Protein AF-A0A932TEI8-F1 (afdb_monomer)

Radius of gyration: 31.76 Å; Cα contacts (8 Å, |Δi|>4): 238; chains: 1; bounding box: 56×64×91 Å

Structure (mmCIF, N/CA/C/O backbone):
data_AF-A0A932TEI8-F1
#
_entry.id   AF-A0A932TEI8-F1
#
loop_
_atom_site.group_PDB
_atom_site.id
_atom_site.type_symbol
_atom_site.label_atom_id
_atom_site.label_alt_id
_atom_site.label_comp_id
_atom_site.label_asym_id
_atom_site.label_entity_id
_atom_site.label_seq_id
_atom_site.pdbx_PDB_ins_code
_atom_site.Cartn_x
_atom_site.Cartn_y
_atom_site.Cartn_z
_atom_site.occupancy
_atom_site.B_iso_or_equiv
_atom_site.auth_seq_id
_atom_site.auth_comp_id
_atom_site.auth_asym_id
_atom_site.auth_atom_id
_atom_site.pdbx_PDB_model_num
ATOM 1 N N . MET A 1 1 ? -32.152 41.926 -75.699 1.00 60.12 1 MET A N 1
ATOM 2 C CA . MET A 1 1 ? -31.114 41.951 -74.638 1.00 60.12 1 MET A CA 1
ATOM 3 C C . MET A 1 1 ? -31.576 42.552 -73.294 1.00 60.12 1 MET A C 1
ATOM 5 O O . MET A 1 1 ? -30.742 42.727 -72.422 1.00 60.12 1 MET A O 1
ATOM 9 N N . ARG A 1 2 ? -32.875 42.839 -73.064 1.00 59.22 2 ARG A N 1
ATOM 10 C CA . ARG A 1 2 ? -33.359 43.486 -71.818 1.00 59.22 2 ARG A CA 1
ATOM 11 C C . ARG A 1 2 ? -33.997 42.541 -70.786 1.00 59.22 2 ARG A C 1
ATOM 13 O O . ARG A 1 2 ? -34.203 42.958 -69.660 1.00 59.22 2 ARG A O 1
ATOM 20 N N . THR A 1 3 ? -34.281 41.286 -71.134 1.00 63.69 3 THR A N 1
ATOM 21 C CA . THR A 1 3 ? -34.954 40.318 -70.242 1.00 63.69 3 THR A CA 1
ATOM 22 C C . THR A 1 3 ? -33.988 39.505 -69.373 1.00 63.69 3 THR A C 1
ATOM 24 O O . THR A 1 3 ? -34.342 39.112 -68.268 1.00 63.69 3 THR A O 1
ATOM 27 N N . TRP A 1 4 ? -32.745 39.297 -69.821 1.00 58.53 4 TRP A N 1
ATOM 28 C CA . TRP A 1 4 ? -31.748 38.491 -69.097 1.00 58.53 4 TRP A CA 1
ATOM 29 C C . TRP A 1 4 ? -31.219 39.187 -67.828 1.00 58.53 4 TRP A C 1
ATOM 31 O O . TRP A 1 4 ? -30.998 38.542 -66.807 1.00 58.53 4 TRP A O 1
ATOM 41 N N . LEU A 1 5 ? -31.112 40.523 -67.851 1.00 64.88 5 LEU A N 1
ATOM 42 C CA . LEU A 1 5 ? -30.667 41.324 -66.702 1.00 64.88 5 LEU A CA 1
ATOM 43 C C . LEU A 1 5 ? -31.726 41.391 -65.576 1.00 64.88 5 LEU A C 1
ATOM 45 O O . LEU A 1 5 ? -31.380 41.516 -64.402 1.00 64.88 5 LEU A O 1
ATOM 49 N N . SER A 1 6 ? -33.012 41.248 -65.917 1.00 64.00 6 SER A N 1
ATOM 50 C CA . SER A 1 6 ? -34.125 41.220 -64.954 1.00 64.00 6 SER A CA 1
ATOM 51 C C . SER A 1 6 ? -34.234 39.885 -64.214 1.00 64.00 6 SER A C 1
ATOM 53 O O . SER A 1 6 ? -34.608 39.850 -63.047 1.00 64.00 6 SER A O 1
ATOM 55 N N . ILE A 1 7 ? -33.873 38.779 -64.872 1.00 71.44 7 ILE A N 1
ATOM 56 C CA . ILE A 1 7 ? -33.894 37.450 -64.246 1.00 71.44 7 ILE A CA 1
ATOM 57 C C . ILE A 1 7 ? -32.741 37.329 -63.242 1.00 71.44 7 ILE A C 1
ATOM 59 O O . ILE A 1 7 ? -32.947 36.855 -62.127 1.00 71.44 7 ILE A O 1
ATOM 63 N N . LEU A 1 8 ? -31.549 37.830 -63.587 1.00 72.50 8 LEU A N 1
ATOM 64 C CA . LEU A 1 8 ? -30.390 37.784 -62.691 1.00 72.50 8 LEU A CA 1
ATOM 65 C C . LEU A 1 8 ? -30.606 38.618 -61.415 1.00 72.50 8 LEU A C 1
ATOM 67 O O . LEU A 1 8 ? -30.274 38.178 -60.317 1.00 72.50 8 LEU A O 1
ATOM 71 N N . THR A 1 9 ? -31.209 39.802 -61.541 1.00 74.50 9 THR A N 1
ATOM 72 C CA . THR A 1 9 ? -31.517 40.667 -60.390 1.00 74.50 9 THR A CA 1
ATOM 73 C C . THR A 1 9 ? -32.587 40.063 -59.480 1.00 74.50 9 THR A C 1
ATOM 75 O O . THR A 1 9 ? -32.443 40.123 -58.260 1.00 74.50 9 THR A O 1
ATOM 78 N N . LEU A 1 10 ? -33.606 39.402 -60.039 1.00 74.38 10 LEU A N 1
ATOM 79 C CA . LEU A 1 10 ? -34.622 38.709 -59.244 1.00 74.38 10 LEU A CA 1
ATOM 80 C C . LEU A 1 10 ? -34.029 37.533 -58.447 1.00 74.38 10 LEU A C 1
ATOM 82 O O . LEU A 1 10 ? -34.339 37.374 -57.270 1.00 74.38 10 LEU A O 1
ATOM 86 N N . VAL A 1 11 ? -33.134 36.743 -59.052 1.00 73.50 11 VAL A N 1
ATOM 87 C CA . VAL A 1 11 ? -32.468 35.617 -58.370 1.00 73.50 11 VAL A CA 1
ATOM 88 C C . VAL A 1 11 ? -31.577 36.104 -57.224 1.00 73.50 11 VAL A C 1
ATOM 90 O O . VAL A 1 11 ? -31.608 35.524 -56.140 1.00 73.50 11 VAL A O 1
ATOM 93 N N . VAL A 1 12 ? -30.836 37.201 -57.412 1.00 73.00 12 VAL A N 1
ATOM 94 C CA . VAL A 1 12 ? -30.018 37.799 -56.341 1.00 73.00 12 VAL A CA 1
ATOM 95 C C . VAL A 1 12 ? -30.892 38.320 -55.198 1.00 73.00 12 VAL A C 1
ATOM 97 O O . VAL A 1 12 ? -30.569 38.083 -54.037 1.00 73.00 12 VAL A O 1
ATOM 100 N N . LEU A 1 13 ? -32.030 38.956 -55.491 1.00 73.12 13 LEU A N 1
ATOM 101 C CA . LEU A 1 13 ? -32.967 39.405 -54.455 1.00 73.12 13 LEU A CA 1
ATOM 102 C C . LEU A 1 13 ? -33.590 38.237 -53.683 1.00 73.12 13 LEU A C 1
ATOM 104 O O . LEU A 1 13 ? -33.744 38.333 -52.469 1.00 73.12 13 LEU A O 1
ATOM 108 N N . ILE A 1 14 ? -33.887 37.120 -54.353 1.00 70.88 14 ILE A N 1
ATOM 109 C CA . ILE A 1 14 ? -34.384 35.904 -53.696 1.00 70.88 14 ILE A CA 1
ATOM 110 C C . ILE A 1 14 ? -33.303 35.294 -52.794 1.00 70.88 14 ILE A C 1
ATOM 112 O O . ILE A 1 14 ? -33.613 34.907 -51.672 1.00 70.88 14 ILE A O 1
ATOM 116 N N . LEU A 1 15 ? -32.036 35.258 -53.221 1.00 71.81 15 LEU A N 1
ATOM 117 C CA . LEU A 1 15 ? -30.928 34.761 -52.395 1.00 71.81 15 LEU A CA 1
ATOM 118 C C . LEU A 1 15 ? -30.624 35.676 -51.202 1.00 71.81 15 LEU A C 1
ATOM 120 O O . LEU A 1 15 ? -30.353 35.175 -50.114 1.00 71.81 15 LEU A O 1
ATOM 124 N N . LEU A 1 16 ? -30.725 36.998 -51.365 1.00 69.62 16 LEU A N 1
ATOM 125 C CA . LEU A 1 16 ? -30.589 37.954 -50.261 1.00 69.62 16 LEU A CA 1
ATOM 126 C C . LEU A 1 16 ? -31.766 37.860 -49.283 1.00 69.62 16 LEU A C 1
ATOM 128 O O . LEU A 1 16 ? -31.554 37.875 -48.073 1.00 69.62 16 LEU A O 1
ATOM 132 N N . ALA A 1 17 ? -32.993 37.698 -49.784 1.00 64.75 17 ALA A N 1
ATOM 133 C CA . ALA A 1 17 ? -34.175 37.499 -48.952 1.00 64.75 17 ALA A CA 1
ATOM 134 C C . ALA A 1 17 ? -34.133 36.152 -48.214 1.00 64.75 17 ALA A C 1
ATOM 136 O O . ALA A 1 17 ? -34.450 36.101 -47.029 1.00 64.75 17 ALA A O 1
ATOM 137 N N . PHE A 1 18 ? -33.686 35.074 -48.867 1.00 67.38 18 PHE A N 1
ATOM 138 C CA . PHE A 1 18 ? -33.509 33.760 -48.243 1.00 67.38 18 PHE A CA 1
ATOM 139 C C . PHE A 1 18 ? -32.352 33.769 -47.232 1.00 67.38 18 PHE A C 1
ATOM 141 O O . PHE A 1 18 ? -32.484 33.241 -46.128 1.00 67.38 18 PHE A O 1
ATOM 148 N N . GLY A 1 19 ? -31.255 34.458 -47.557 1.00 61.94 19 GLY A N 1
ATOM 149 C CA . GLY A 1 19 ? -30.162 34.760 -46.636 1.00 61.94 19 GLY A CA 1
ATOM 150 C C . GLY A 1 19 ? -30.670 35.480 -45.390 1.00 61.94 19 GLY A C 1
ATOM 151 O O . GLY A 1 19 ? -30.469 34.984 -44.291 1.00 61.94 19 GLY A O 1
ATOM 152 N N . ALA A 1 20 ? -31.439 36.561 -45.540 1.00 60.94 20 ALA A N 1
ATOM 153 C CA . ALA A 1 20 ? -32.043 37.292 -44.424 1.00 60.94 20 ALA A CA 1
ATOM 154 C C . ALA A 1 20 ? -33.080 36.460 -43.634 1.00 60.94 20 ALA A C 1
ATOM 156 O O . ALA A 1 20 ? -33.154 36.557 -42.404 1.00 60.94 20 ALA A O 1
ATOM 157 N N . LEU A 1 21 ? -33.848 35.595 -44.309 1.00 60.09 21 LEU A N 1
ATOM 158 C CA . LEU A 1 21 ? -34.779 34.664 -43.659 1.00 60.09 21 LEU A CA 1
ATOM 159 C C . LEU A 1 21 ? -34.042 33.629 -42.798 1.00 60.09 21 LEU A C 1
ATOM 161 O O . LEU A 1 21 ? -34.473 33.341 -41.683 1.00 60.09 21 LEU A O 1
ATOM 165 N N . THR A 1 22 ? -32.918 33.093 -43.278 1.00 60.34 22 THR A N 1
ATOM 166 C CA . THR A 1 22 ? -32.081 32.170 -42.493 1.00 60.34 22 THR A CA 1
ATOM 167 C C . THR A 1 22 ? -31.316 32.893 -41.378 1.00 60.34 22 THR A C 1
ATOM 169 O O . THR A 1 22 ? -31.253 32.373 -40.262 1.00 60.34 22 THR A O 1
ATOM 172 N N . TYR A 1 23 ? -30.839 34.120 -41.623 1.00 61.81 23 TYR A N 1
ATOM 173 C CA . TYR A 1 23 ? -30.109 34.941 -40.648 1.00 61.81 23 TYR A CA 1
ATOM 174 C C . TYR A 1 23 ? -30.984 35.322 -39.445 1.00 61.81 23 TYR A C 1
ATOM 176 O O . TYR A 1 23 ? -30.611 35.096 -38.296 1.00 61.81 23 TYR A O 1
ATOM 184 N N . SER A 1 24 ? -32.206 35.803 -39.694 1.00 66.69 24 SER A N 1
ATOM 185 C CA . SER A 1 24 ? -33.150 36.193 -38.631 1.00 66.69 24 SER A CA 1
ATOM 186 C C . SER A 1 24 ? -33.689 35.012 -37.810 1.00 66.69 24 SER A C 1
ATOM 188 O O . SER A 1 24 ? -34.173 35.186 -36.687 1.00 66.69 24 SER A O 1
ATOM 190 N N . ASN A 1 25 ? -33.641 33.791 -38.348 1.00 67.19 25 ASN A N 1
ATOM 191 C CA . ASN A 1 25 ? -33.998 32.588 -37.599 1.00 67.19 25 ASN A CA 1
ATOM 192 C C . ASN A 1 25 ? -32.851 32.119 -36.687 1.00 67.19 25 ASN A C 1
ATOM 194 O O . ASN A 1 25 ? -33.097 31.532 -35.634 1.00 67.19 25 ASN A O 1
ATOM 198 N N . LEU A 1 26 ? -31.600 32.401 -37.063 1.00 65.56 26 LEU A N 1
ATOM 199 C CA . LEU A 1 26 ? -30.426 32.013 -36.289 1.00 65.56 26 LEU A CA 1
ATOM 200 C C . LEU A 1 26 ? -30.267 32.861 -35.020 1.00 65.56 26 LEU A C 1
ATOM 202 O O . LEU A 1 26 ? -30.060 32.292 -33.950 1.00 65.56 26 LEU A O 1
ATOM 206 N N . GLU A 1 27 ? -30.468 34.182 -35.095 1.00 69.31 27 GLU A N 1
ATOM 207 C CA . GLU A 1 27 ? -30.428 35.048 -33.902 1.00 69.31 27 GLU A CA 1
ATOM 208 C C . GLU A 1 27 ? -31.470 34.638 -32.855 1.00 69.31 27 GLU A C 1
ATOM 210 O O . GLU A 1 27 ? -31.159 34.521 -31.670 1.00 69.31 27 GLU A O 1
ATOM 215 N N . ARG A 1 28 ? -32.691 34.299 -33.292 1.00 67.88 28 ARG A N 1
ATOM 216 C CA . ARG A 1 28 ? -33.747 33.812 -32.390 1.00 67.88 28 ARG A CA 1
ATOM 217 C C . ARG A 1 28 ? -33.343 32.538 -31.650 1.00 67.88 28 ARG A C 1
ATOM 219 O O . ARG A 1 28 ? -33.688 32.386 -30.480 1.00 67.88 28 ARG A O 1
ATOM 226 N N . ARG A 1 29 ? -32.594 31.642 -32.299 1.00 68.69 29 ARG A N 1
ATOM 227 C CA . ARG A 1 29 ? -32.086 30.408 -31.682 1.00 68.69 29 ARG A CA 1
ATOM 228 C C . ARG A 1 29 ? -30.965 30.685 -30.686 1.00 68.69 29 ARG A C 1
ATOM 230 O O . ARG A 1 29 ? -30.975 30.088 -29.616 1.00 68.69 29 ARG A O 1
ATOM 237 N N . VAL A 1 30 ? -30.051 31.608 -30.989 1.00 70.81 30 VAL A N 1
ATOM 238 C CA . VAL A 1 30 ? -28.979 32.006 -30.058 1.00 70.81 30 VAL A CA 1
ATOM 239 C C . VAL A 1 30 ? -29.574 32.620 -28.792 1.00 70.81 30 VAL A C 1
ATOM 241 O O . VAL A 1 30 ? -29.266 32.164 -27.695 1.00 70.81 30 VAL A O 1
ATOM 244 N N . SER A 1 31 ? -30.528 33.545 -28.924 1.00 67.75 31 SER A N 1
ATOM 245 C CA . SER A 1 31 ? -31.201 34.136 -27.761 1.00 67.75 31 SER A CA 1
ATOM 246 C C . SER A 1 31 ? -32.025 33.118 -26.965 1.00 67.75 31 SER A C 1
ATOM 248 O O . SER A 1 31 ? -32.143 33.237 -25.745 1.00 67.75 31 SER A O 1
ATOM 250 N N . GLN A 1 32 ? -32.605 32.107 -27.623 1.00 71.12 32 GLN A N 1
ATOM 251 C CA . GLN A 1 32 ? -33.271 31.003 -26.927 1.00 71.12 32 GLN A CA 1
ATOM 252 C C . GLN A 1 32 ? -32.275 30.151 -26.136 1.00 71.12 32 GLN A C 1
ATOM 254 O O . GLN A 1 32 ? -32.555 29.842 -24.982 1.00 71.12 32 GLN A O 1
ATOM 259 N N . LEU A 1 33 ? -31.110 29.829 -26.704 1.00 68.50 33 LEU A N 1
ATOM 260 C CA . LEU A 1 33 ? -30.068 29.046 -26.034 1.00 68.50 33 LEU A CA 1
ATOM 261 C C . LEU A 1 33 ? -29.439 29.797 -24.855 1.00 68.50 33 LEU A C 1
ATOM 263 O O . LEU A 1 33 ? -29.233 29.200 -23.801 1.00 68.50 33 LEU A O 1
ATOM 267 N N . GLU A 1 34 ? -29.199 31.103 -24.985 1.00 69.75 34 GLU A N 1
ATOM 268 C CA . GLU A 1 34 ? -28.701 31.940 -23.886 1.00 69.75 34 GLU A CA 1
ATOM 269 C C . GLU A 1 34 ? -29.716 32.046 -22.744 1.00 69.75 34 GLU A C 1
ATOM 271 O O . GLU A 1 34 ? -29.355 31.876 -21.578 1.00 69.75 34 GLU A O 1
ATOM 276 N N . ARG A 1 35 ? -31.007 32.237 -23.054 1.00 69.88 35 ARG A N 1
ATOM 277 C CA . ARG A 1 35 ? -32.076 32.201 -22.040 1.00 69.88 35 ARG A CA 1
ATOM 278 C C . ARG A 1 35 ? -32.176 30.834 -21.374 1.00 69.88 35 ARG A C 1
ATOM 280 O O . ARG A 1 35 ? -32.380 30.773 -20.168 1.00 69.88 35 ARG A O 1
ATOM 287 N N . GLN A 1 36 ? -31.996 29.753 -22.129 1.00 68.25 36 GLN A N 1
ATOM 288 C CA . GLN A 1 36 ? -32.029 28.392 -21.600 1.00 68.25 36 GLN A CA 1
ATOM 289 C C . GLN A 1 36 ? -30.815 28.099 -20.709 1.00 68.25 36 GLN A C 1
ATOM 291 O O . GLN A 1 36 ? -30.973 27.452 -19.680 1.00 68.25 36 GLN A O 1
ATOM 296 N N . ALA A 1 37 ? -29.629 28.618 -21.046 1.00 62.81 37 ALA A N 1
ATOM 297 C CA . ALA A 1 37 ? -28.428 28.527 -20.218 1.00 62.81 37 ALA A CA 1
ATOM 298 C C . ALA A 1 37 ? -28.540 29.363 -18.932 1.00 62.81 37 ALA A C 1
ATOM 300 O O . ALA A 1 37 ? -28.138 28.889 -17.873 1.00 62.81 37 ALA A O 1
ATOM 301 N N . ALA A 1 38 ? -29.144 30.554 -19.003 1.00 65.12 38 ALA A N 1
ATOM 302 C CA . ALA A 1 38 ? -29.398 31.420 -17.848 1.00 65.12 38 ALA A CA 1
ATOM 303 C C . ALA A 1 38 ? -30.551 30.927 -16.950 1.00 65.12 38 ALA A C 1
ATOM 305 O O . ALA A 1 38 ? -30.613 31.279 -15.776 1.00 65.12 38 ALA A O 1
ATOM 306 N N . GLN A 1 39 ? -31.461 30.111 -17.493 1.00 58.62 39 GLN A N 1
ATOM 307 C CA . GLN A 1 39 ? -32.548 29.451 -16.759 1.00 58.62 39 GLN A CA 1
ATOM 308 C C . GLN A 1 39 ? -32.197 28.034 -16.311 1.00 58.62 39 GLN A C 1
ATOM 310 O O . GLN A 1 39 ? -33.026 27.396 -15.660 1.00 58.62 39 GLN A O 1
ATOM 315 N N . ARG A 1 40 ? -30.985 27.529 -16.602 1.00 52.56 40 ARG A N 1
ATOM 316 C CA . ARG A 1 40 ? -30.468 26.399 -15.829 1.00 52.56 40 ARG A CA 1
ATOM 317 C C . ARG A 1 40 ? -30.358 26.920 -14.398 1.00 52.56 40 ARG A C 1
ATOM 319 O O . ARG A 1 40 ? -29.559 27.830 -14.170 1.00 52.56 40 ARG A O 1
ATOM 326 N N . PRO A 1 41 ? -31.154 26.411 -13.441 1.00 58.84 41 PRO A N 1
ATOM 327 C CA . PRO A 1 41 ? -30.905 26.744 -12.051 1.00 58.84 41 PRO A CA 1
ATOM 328 C C . PRO A 1 41 ? -29.438 26.396 -11.757 1.00 58.84 41 PRO A C 1
ATOM 330 O O . PRO A 1 41 ? -28.9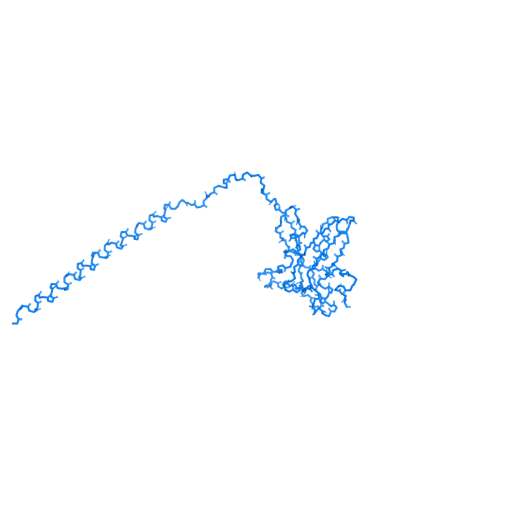24 25.437 -12.354 1.00 58.84 41 PRO A O 1
ATOM 333 N N . PRO A 1 42 ? -28.733 27.152 -10.893 1.00 53.53 42 PRO A N 1
ATOM 334 C CA . PRO A 1 42 ? -27.431 26.697 -10.426 1.00 53.53 42 PRO A CA 1
ATOM 335 C C . PRO A 1 42 ? -27.605 25.246 -9.977 1.00 53.53 42 PRO A C 1
ATOM 337 O O . PRO A 1 42 ? -28.591 24.936 -9.304 1.00 53.53 42 PRO A O 1
ATOM 340 N N . VAL A 1 43 ? -26.703 24.347 -10.382 1.00 55.34 43 VAL A N 1
ATOM 341 C CA . VAL A 1 43 ? -26.633 22.996 -9.808 1.00 55.34 43 VAL A CA 1
ATOM 342 C C . VAL A 1 43 ? -26.165 23.160 -8.365 1.00 55.34 43 VAL A C 1
ATOM 344 O O . VAL A 1 43 ? -25.016 22.949 -8.013 1.00 55.34 43 VAL A O 1
ATOM 347 N N . ASN A 1 44 ? -27.093 23.618 -7.542 1.00 52.09 44 ASN A N 1
ATOM 348 C CA . ASN A 1 44 ? -27.162 23.421 -6.122 1.00 52.09 44 ASN A CA 1
ATOM 349 C C . ASN A 1 44 ? -28.343 22.479 -5.973 1.00 52.09 44 ASN A C 1
ATOM 351 O O . ASN A 1 44 ? -29.440 22.900 -5.623 1.00 52.09 44 ASN A O 1
ATOM 355 N N . THR A 1 45 ? -28.146 21.217 -6.339 1.00 55.84 45 THR A N 1
ATOM 356 C CA . THR A 1 45 ? -28.995 20.154 -5.818 1.00 55.84 45 THR A CA 1
ATOM 357 C C . THR A 1 45 ? -28.589 20.036 -4.349 1.00 55.84 45 THR A C 1
ATOM 359 O O . THR A 1 45 ? -27.461 19.612 -4.090 1.00 55.84 45 THR A O 1
ATOM 362 N N . PRO A 1 46 ? -29.420 20.426 -3.362 1.00 60.44 46 PRO A N 1
ATOM 363 C CA . PRO A 1 46 ? -29.232 19.890 -2.021 1.00 60.44 46 PRO A CA 1
ATOM 364 C C . PRO A 1 46 ? -29.309 18.366 -2.172 1.00 60.44 46 PRO A C 1
ATOM 366 O O . PRO A 1 46 ? -30.189 17.910 -2.911 1.00 60.44 46 PRO A O 1
ATOM 369 N N . PRO A 1 47 ? -28.423 17.566 -1.556 1.00 55.78 47 PRO A N 1
ATOM 370 C CA . PRO A 1 47 ? -28.552 16.118 -1.626 1.00 55.78 47 PRO A CA 1
ATOM 371 C C . PRO A 1 47 ? -29.958 15.745 -1.142 1.00 55.78 47 PRO A C 1
ATOM 373 O O . PRO A 1 47 ? -30.308 15.945 0.021 1.00 55.78 47 PRO A O 1
ATOM 376 N N . SER A 1 48 ? -30.801 15.284 -2.070 1.00 49.78 48 SER A N 1
ATOM 377 C CA . SER A 1 48 ? -32.082 14.693 -1.711 1.00 49.78 48 SER A CA 1
ATOM 378 C C . SER A 1 48 ? -31.757 13.412 -0.940 1.00 49.78 48 SER A C 1
ATOM 380 O O . SER A 1 48 ? -30.871 12.672 -1.374 1.00 49.78 48 SER A O 1
ATOM 382 N N . PRO A 1 49 ? -32.396 13.158 0.214 1.00 58.06 49 PRO A N 1
ATOM 383 C CA . PRO A 1 49 ? -32.005 12.083 1.110 1.00 58.06 49 PRO A CA 1
ATOM 384 C C . PRO A 1 49 ? -32.405 10.733 0.510 1.00 58.06 49 PRO A C 1
ATOM 386 O O . PRO A 1 49 ? -33.489 10.197 0.764 1.00 58.06 49 PRO A O 1
ATOM 389 N N . GLU A 1 50 ? -31.504 10.154 -0.280 1.00 55.66 50 GLU A N 1
ATOM 390 C CA . GLU A 1 50 ? -31.494 8.720 -0.523 1.00 55.66 50 GLU A CA 1
ATOM 391 C C . GLU A 1 50 ? -31.182 8.021 0.803 1.00 55.66 50 GLU A C 1
ATOM 393 O O . GLU A 1 50 ? -30.060 7.965 1.302 1.00 55.66 50 GLU A O 1
ATOM 398 N N . ARG A 1 51 ? -32.261 7.546 1.419 1.00 51.16 51 ARG A N 1
ATOM 399 C CA . ARG A 1 51 ? -32.316 6.685 2.595 1.00 51.16 51 ARG A CA 1
ATOM 400 C C . ARG A 1 51 ? -31.164 5.667 2.641 1.00 51.16 51 ARG A C 1
ATOM 402 O O . ARG A 1 51 ? -31.212 4.627 1.999 1.00 51.16 51 ARG A O 1
ATOM 409 N N . GLY A 1 52 ? -30.226 5.903 3.555 1.00 48.78 52 GLY A N 1
ATOM 410 C CA . GLY A 1 52 ? -29.927 4.903 4.578 1.00 48.78 52 GLY A CA 1
ATOM 411 C C . GLY A 1 52 ? -28.856 3.857 4.284 1.00 48.78 52 GLY A C 1
ATOM 412 O O . GLY A 1 52 ? -28.957 2.778 4.849 1.00 48.78 52 GLY A O 1
ATOM 413 N N . THR A 1 53 ? -27.820 4.124 3.482 1.00 48.94 53 THR A N 1
ATOM 414 C CA . THR A 1 53 ? -26.499 3.482 3.680 1.00 48.94 53 THR A CA 1
ATOM 415 C C . THR A 1 53 ? -25.370 4.234 2.965 1.00 48.94 53 THR A C 1
ATOM 417 O O . THR A 1 53 ? -24.640 3.647 2.167 1.00 48.94 53 THR A O 1
ATOM 420 N N . GLU A 1 54 ? -25.170 5.522 3.262 1.00 54.56 54 GLU A N 1
ATOM 421 C CA . GLU A 1 54 ? -23.898 6.178 2.930 1.00 54.56 54 GLU A CA 1
ATOM 422 C C . GLU A 1 54 ? -22.761 5.286 3.447 1.00 54.56 54 GLU A C 1
ATOM 424 O O . GLU A 1 54 ? -22.688 4.948 4.637 1.00 54.56 54 GLU A O 1
ATOM 429 N N . ALA A 1 55 ? -21.926 4.791 2.533 1.00 63.78 55 ALA A N 1
ATOM 430 C CA . ALA A 1 55 ? -20.695 4.122 2.895 1.00 63.78 55 ALA A CA 1
ATOM 431 C C . ALA A 1 55 ? -19.851 5.181 3.596 1.00 63.78 55 ALA A C 1
ATOM 433 O O . ALA A 1 55 ? -19.207 5.985 2.937 1.00 63.78 55 ALA A O 1
ATOM 434 N N . ARG A 1 56 ? -19.939 5.234 4.932 1.00 85.12 56 ARG A N 1
ATOM 435 C CA . ARG A 1 56 ? -19.114 6.123 5.750 1.00 85.12 56 ARG A CA 1
ATOM 436 C C . ARG A 1 56 ? -17.691 5.983 5.238 1.00 85.12 56 ARG A C 1
ATOM 438 O O . ARG A 1 56 ? -17.169 4.872 5.231 1.00 85.12 56 ARG A O 1
ATOM 445 N N . GLU A 1 57 ? -17.104 7.057 4.744 1.00 92.12 57 GLU A N 1
ATOM 446 C CA . GLU A 1 57 ? -15.705 7.051 4.348 1.00 92.12 57 GLU A CA 1
ATOM 447 C C . GLU A 1 57 ? -14.842 7.292 5.582 1.00 92.12 57 GLU A C 1
ATOM 449 O O . GLU A 1 57 ? -15.264 7.924 6.554 1.00 92.12 57 GLU A O 1
ATOM 454 N N . ARG A 1 58 ? -13.617 6.780 5.558 1.00 95.19 58 ARG A N 1
ATOM 455 C CA . ARG A 1 58 ? -12.597 7.124 6.541 1.00 95.19 58 ARG A CA 1
ATOM 456 C C . ARG A 1 58 ? -11.261 7.354 5.870 1.00 95.19 58 ARG A C 1
ATOM 458 O O . ARG A 1 58 ? -10.944 6.729 4.859 1.00 95.19 58 ARG A O 1
ATOM 465 N N . SER A 1 59 ? -10.466 8.204 6.500 1.00 97.44 59 SER A N 1
ATOM 466 C CA . SER A 1 59 ? -9.087 8.439 6.110 1.00 97.44 59 SER A CA 1
ATOM 467 C C . SER A 1 59 ? -8.195 7.292 6.579 1.00 97.44 59 SER A C 1
ATOM 469 O O . SER A 1 59 ? -8.293 6.829 7.721 1.00 97.44 59 SER A O 1
ATOM 471 N N . VAL A 1 60 ? -7.330 6.834 5.680 1.00 98.19 60 VAL A N 1
ATOM 472 C CA . VAL A 1 60 ? -6.274 5.844 5.927 1.00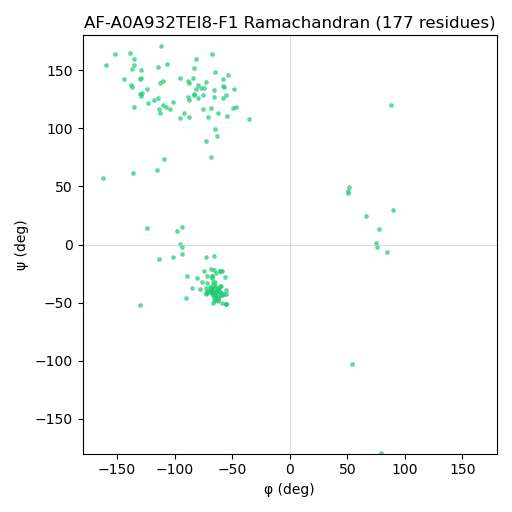 98.19 60 VAL A CA 1
ATOM 473 C C . VAL A 1 60 ? -4.982 6.315 5.271 1.00 98.19 60 VAL A C 1
ATOM 475 O O . VAL A 1 60 ? -5.013 7.064 4.294 1.00 98.19 60 VAL A O 1
ATOM 478 N N . ALA A 1 61 ? -3.842 5.878 5.792 1.00 98.31 61 ALA A N 1
ATOM 479 C CA . ALA A 1 61 ? -2.545 6.115 5.178 1.00 98.31 61 ALA A CA 1
ATOM 480 C C . ALA A 1 61 ? -2.202 4.998 4.182 1.00 98.31 61 ALA A C 1
ATOM 482 O O . ALA A 1 61 ? -2.448 3.823 4.434 1.00 98.31 61 ALA A O 1
ATOM 483 N N . VAL A 1 62 ? -1.599 5.355 3.057 1.00 98.56 62 VAL A N 1
ATOM 484 C CA . VAL A 1 62 ? -1.013 4.434 2.080 1.00 98.56 62 VAL A CA 1
ATOM 485 C C . VAL A 1 62 ? 0.445 4.820 1.889 1.00 98.56 62 VAL A C 1
ATOM 487 O O . VAL A 1 62 ? 0.746 6.003 1.749 1.00 98.56 62 VAL A O 1
ATOM 490 N N . TYR A 1 63 ? 1.353 3.848 1.910 1.00 98.62 63 TYR A N 1
ATOM 491 C CA . TYR A 1 63 ? 2.790 4.121 1.945 1.00 98.62 63 TYR A CA 1
ATOM 492 C C . TYR A 1 63 ? 3.444 3.892 0.579 1.00 98.62 63 TYR A C 1
ATOM 494 O O . TYR A 1 63 ? 3.500 2.770 0.069 1.00 98.62 63 TYR A O 1
ATOM 502 N N . PHE A 1 64 ? 3.978 4.966 -0.001 1.00 98.69 64 PHE A N 1
ATOM 503 C CA . PHE A 1 64 ? 4.731 4.942 -1.258 1.00 98.69 64 PHE A CA 1
ATOM 504 C C . PHE A 1 64 ? 6.223 5.145 -1.012 1.00 98.69 64 PHE A C 1
ATOM 506 O O . PHE A 1 64 ? 6.614 5.718 -0.001 1.00 98.69 64 PHE A O 1
ATOM 513 N N . GLY A 1 65 ? 7.063 4.669 -1.925 1.00 98.06 65 GLY A N 1
ATOM 514 C CA . GLY A 1 65 ? 8.508 4.840 -1.839 1.00 98.06 65 GLY A CA 1
ATOM 515 C C . GLY A 1 65 ? 8.959 6.188 -2.394 1.00 98.06 65 GLY A C 1
ATOM 516 O O . GLY A 1 65 ? 8.451 6.646 -3.416 1.00 98.06 65 GLY A O 1
ATOM 517 N N . ARG A 1 66 ? 9.965 6.793 -1.777 1.00 97.81 66 ARG A N 1
ATOM 518 C CA . ARG A 1 66 ? 10.767 7.874 -2.352 1.00 97.81 66 ARG A CA 1
ATOM 519 C C . ARG A 1 66 ? 12.234 7.493 -2.217 1.00 97.81 66 ARG A C 1
ATOM 521 O O . ARG A 1 66 ? 12.654 7.091 -1.137 1.00 97.81 66 ARG A O 1
ATOM 528 N N . LEU A 1 67 ? 12.989 7.602 -3.304 1.00 95.00 67 LEU A N 1
ATOM 529 C CA . LEU A 1 67 ? 14.435 7.427 -3.249 1.00 95.00 67 LEU A CA 1
ATOM 530 C C . LEU A 1 67 ? 15.052 8.682 -2.626 1.00 95.00 67 LEU A C 1
ATOM 532 O O . LEU A 1 67 ? 14.926 9.771 -3.185 1.00 95.00 67 LEU A O 1
ATOM 536 N N . GLU A 1 68 ? 15.686 8.522 -1.472 1.00 93.69 68 GLU A N 1
ATOM 537 C CA . GLU A 1 68 ? 16.451 9.566 -0.795 1.00 93.69 68 GLU A CA 1
ATOM 538 C C . GLU A 1 68 ? 17.872 9.041 -0.592 1.00 93.69 68 GLU A C 1
ATOM 540 O O . GLU A 1 68 ? 18.075 7.971 -0.018 1.00 93.69 68 GLU A O 1
ATOM 545 N N . GLU A 1 69 ? 18.853 9.770 -1.128 1.00 89.12 69 GLU A N 1
ATOM 546 C CA . GLU A 1 69 ? 20.247 9.327 -1.221 1.00 89.12 69 GLU A CA 1
ATOM 547 C C . GLU A 1 69 ? 20.359 7.966 -1.932 1.00 89.12 69 GLU A C 1
ATOM 549 O O . GLU A 1 69 ? 20.217 7.900 -3.152 1.00 89.12 69 GLU A O 1
ATOM 554 N N . ASN A 1 70 ? 20.563 6.887 -1.176 1.00 87.50 70 ASN A N 1
ATOM 555 C CA . ASN A 1 70 ? 20.690 5.517 -1.673 1.00 87.50 70 ASN A CA 1
ATOM 556 C C . ASN A 1 70 ? 19.676 4.557 -1.032 1.00 87.50 70 ASN A C 1
ATOM 558 O O . ASN A 1 70 ? 19.828 3.340 -1.135 1.00 87.50 70 ASN A O 1
ATOM 562 N N . GLU A 1 71 ? 18.647 5.083 -0.367 1.00 92.44 71 GLU A N 1
ATOM 563 C CA . GLU A 1 71 ? 17.648 4.280 0.329 1.00 92.44 71 GLU A CA 1
ATOM 564 C C . GLU A 1 71 ? 16.227 4.677 -0.071 1.00 92.44 71 GLU A C 1
ATOM 566 O O . GLU A 1 71 ? 15.935 5.823 -0.415 1.00 92.44 71 GLU A O 1
ATOM 571 N N . VAL A 1 72 ? 15.307 3.713 -0.029 1.00 95.88 72 VAL A N 1
ATOM 572 C CA . VAL A 1 72 ? 13.891 3.997 -0.267 1.00 95.88 72 VAL A CA 1
ATOM 573 C C . VAL A 1 72 ? 13.213 4.296 1.065 1.00 95.88 72 VAL A C 1
ATOM 575 O O . VAL A 1 72 ? 13.046 3.408 1.908 1.00 95.88 72 VAL A O 1
ATOM 578 N N . GLN A 1 73 ? 12.781 5.542 1.236 1.00 97.56 73 GLN A N 1
ATOM 579 C CA . GLN A 1 73 ? 11.964 5.978 2.362 1.00 97.56 73 GLN A CA 1
ATOM 580 C C . GLN A 1 73 ? 10.481 5.773 2.058 1.00 97.56 73 GLN A C 1
ATOM 582 O O . GLN A 1 73 ? 10.020 6.031 0.944 1.00 97.56 73 GLN A O 1
ATOM 587 N N . LEU A 1 74 ? 9.720 5.303 3.048 1.00 98.19 74 LEU A N 1
ATOM 588 C CA . LEU A 1 74 ? 8.269 5.198 2.916 1.00 98.19 74 LEU A CA 1
ATOM 589 C C . LEU A 1 74 ? 7.610 6.512 3.323 1.00 98.19 74 LEU A C 1
ATOM 591 O O . LEU A 1 74 ? 7.763 6.973 4.452 1.00 98.19 74 LEU A O 1
ATOM 595 N N . VAL A 1 75 ? 6.810 7.067 2.423 1.00 98.44 75 VAL A N 1
ATOM 596 C CA . VAL A 1 75 ? 6.062 8.302 2.632 1.00 98.44 75 VAL A CA 1
ATOM 597 C C . VAL A 1 75 ? 4.572 7.967 2.726 1.00 98.44 75 VAL A C 1
ATOM 599 O O . VAL A 1 75 ? 4.018 7.416 1.768 1.00 98.44 75 VAL A O 1
ATOM 602 N N . PRO A 1 76 ? 3.899 8.285 3.849 1.00 98.50 76 PRO A N 1
ATOM 603 C CA . PRO A 1 76 ? 2.465 8.088 3.978 1.00 98.50 76 PRO A CA 1
ATOM 604 C C . PRO A 1 76 ? 1.704 9.119 3.150 1.00 98.50 76 PRO A C 1
ATOM 606 O O . PRO A 1 76 ? 2.017 10.311 3.138 1.00 98.50 76 PRO A O 1
ATOM 609 N N . VAL A 1 77 ? 0.641 8.661 2.508 1.00 98.62 77 VAL A N 1
ATOM 610 C CA . VAL A 1 77 ? -0.290 9.489 1.759 1.00 98.62 77 VAL A CA 1
ATOM 611 C C . VAL A 1 77 ? -1.706 9.147 2.190 1.00 98.62 77 VAL A C 1
ATOM 613 O O . VAL A 1 77 ? -2.094 7.983 2.229 1.00 98.62 77 VAL A O 1
ATOM 616 N N . THR A 1 78 ? -2.488 10.168 2.529 1.00 98.31 78 THR A N 1
ATOM 617 C CA . THR A 1 78 ? -3.868 9.963 2.978 1.00 98.31 78 THR A CA 1
ATOM 618 C C . THR A 1 78 ? -4.775 9.613 1.799 1.00 98.31 78 THR A C 1
ATOM 620 O O . THR A 1 78 ? -4.722 10.242 0.738 1.00 98.31 78 THR A O 1
ATOM 623 N N . ARG A 1 79 ? -5.623 8.605 1.996 1.00 98.06 79 ARG A N 1
ATOM 624 C CA . ARG A 1 79 ? -6.664 8.164 1.066 1.00 98.06 79 ARG A CA 1
ATOM 625 C C . ARG A 1 79 ? -7.993 8.055 1.799 1.00 98.06 79 ARG A C 1
ATOM 627 O O . ARG A 1 79 ? -8.024 7.636 2.955 1.00 98.06 79 ARG A O 1
ATOM 634 N N . GLN A 1 80 ? -9.073 8.403 1.108 1.00 97.69 80 GLN A N 1
ATOM 635 C CA . GLN A 1 80 ? -10.432 8.139 1.570 1.00 97.69 80 GLN A CA 1
ATOM 636 C C . GLN A 1 80 ? -10.847 6.758 1.085 1.00 97.69 80 GLN A C 1
ATOM 638 O O . GLN A 1 80 ? -10.721 6.446 -0.098 1.00 97.69 80 GLN A O 1
ATOM 643 N N . VAL A 1 81 ? -11.296 5.920 2.012 1.00 96.81 81 VAL A N 1
ATOM 644 C CA . VAL A 1 81 ? -11.741 4.557 1.720 1.00 96.81 81 VAL A CA 1
ATOM 645 C C . VAL A 1 81 ? -13.041 4.264 2.454 1.00 96.81 81 VAL A C 1
ATOM 647 O O . VAL A 1 81 ? -13.352 4.895 3.465 1.00 96.81 81 VAL A O 1
ATOM 650 N N . SER A 1 82 ? -13.787 3.266 1.984 1.00 95.06 82 SER A N 1
ATOM 651 C CA . SER A 1 82 ? -14.962 2.760 2.697 1.00 95.06 82 SER A CA 1
ATOM 652 C C . SER A 1 82 ? -14.596 2.344 4.125 1.00 95.06 82 SER A C 1
ATOM 654 O O . SER A 1 82 ? -13.692 1.537 4.343 1.00 95.06 82 SER A O 1
ATOM 656 N N . ALA A 1 83 ? -15.338 2.838 5.115 1.00 94.56 83 ALA A N 1
ATOM 657 C CA . ALA A 1 83 ? -15.170 2.448 6.510 1.00 94.56 83 ALA A CA 1
ATOM 658 C C . ALA A 1 83 ? -15.675 1.031 6.805 1.00 94.56 83 ALA A C 1
ATOM 660 O O . ALA A 1 83 ? -15.393 0.523 7.887 1.00 94.56 83 ALA A O 1
ATOM 661 N N . ARG A 1 84 ? -16.391 0.383 5.871 1.00 94.19 84 ARG A N 1
ATOM 662 C CA . ARG A 1 84 ? -16.806 -1.022 6.024 1.00 94.19 84 ARG A CA 1
ATOM 663 C C . ARG A 1 84 ? -15.621 -1.977 5.899 1.00 94.19 84 ARG A C 1
ATOM 665 O O . ARG A 1 84 ? -15.520 -2.917 6.674 1.00 94.19 84 ARG A O 1
ATOM 672 N N . GLU A 1 85 ? -14.715 -1.708 4.959 1.00 95.38 85 GLU A N 1
ATOM 673 C CA . GLU A 1 85 ? -13.566 -2.572 4.649 1.00 95.38 85 GLU A CA 1
ATOM 674 C C . GLU A 1 85 ? -12.282 -1.743 4.459 1.00 95.38 85 GLU A C 1
ATOM 676 O O . GLU A 1 85 ? -11.676 -1.737 3.383 1.00 95.38 85 GLU A O 1
ATOM 681 N N . PRO A 1 86 ? -11.834 -1.009 5.492 1.00 96.94 86 PRO A N 1
ATOM 682 C CA . PRO A 1 86 ? -10.782 -0.016 5.317 1.00 96.94 86 PRO A CA 1
ATOM 683 C C . PRO A 1 86 ? -9.418 -0.622 4.982 1.00 96.94 86 PRO A C 1
ATOM 685 O O . PRO A 1 86 ? -8.639 0.011 4.277 1.00 96.94 86 PRO A O 1
ATOM 688 N N . ALA A 1 87 ? -9.133 -1.850 5.428 1.00 98.06 87 ALA A N 1
ATOM 689 C CA . ALA A 1 87 ? -7.899 -2.552 5.075 1.00 98.06 87 ALA A CA 1
ATOM 690 C C . ALA A 1 87 ? -7.854 -2.933 3.588 1.00 98.06 87 ALA A C 1
ATOM 692 O O . ALA A 1 87 ? -6.836 -2.729 2.927 1.00 98.06 87 ALA A O 1
ATOM 693 N N . ALA A 1 88 ? -8.973 -3.429 3.046 1.00 98.44 88 ALA A N 1
ATOM 694 C CA . ALA A 1 88 ? -9.091 -3.736 1.624 1.00 98.44 88 ALA A CA 1
ATOM 695 C C . ALA A 1 88 ? -8.974 -2.461 0.786 1.00 98.44 88 ALA A C 1
ATOM 697 O O . ALA A 1 88 ? -8.185 -2.423 -0.155 1.00 98.44 88 ALA A O 1
ATOM 698 N N . GLY A 1 89 ? -9.680 -1.396 1.180 1.00 98.31 89 GLY A N 1
ATOM 699 C CA . GLY A 1 89 ? -9.590 -0.099 0.511 1.00 98.31 89 GLY A CA 1
ATOM 700 C C . GLY A 1 89 ? -8.179 0.499 0.543 1.00 98.31 89 GLY A C 1
ATOM 701 O O . GLY A 1 89 ? -7.714 1.014 -0.471 1.00 98.31 89 GLY A O 1
ATOM 702 N N . ALA A 1 90 ? -7.462 0.391 1.668 1.00 98.62 90 ALA A N 1
ATOM 703 C CA . ALA A 1 90 ? -6.085 0.875 1.787 1.00 98.62 90 ALA A CA 1
ATOM 704 C C . ALA A 1 90 ? -5.134 0.139 0.830 1.00 98.62 90 ALA A C 1
ATOM 706 O O . ALA A 1 90 ? -4.371 0.776 0.106 1.00 98.62 90 ALA A O 1
ATOM 707 N N . LEU A 1 91 ? -5.212 -1.195 0.775 1.00 98.81 91 LEU A N 1
ATOM 708 C CA . LEU A 1 91 ? -4.412 -1.986 -0.162 1.00 98.81 91 LEU A CA 1
ATOM 709 C C . LEU A 1 91 ? -4.801 -1.718 -1.617 1.00 98.81 91 LEU A C 1
ATOM 711 O O . LEU A 1 91 ? -3.925 -1.581 -2.459 1.00 98.81 91 LEU A O 1
ATOM 715 N N . GLN A 1 92 ? -6.088 -1.589 -1.935 1.00 98.62 92 GLN A N 1
ATOM 716 C CA . GLN A 1 92 ? -6.522 -1.233 -3.288 1.00 98.62 92 GLN A CA 1
ATOM 717 C C . GLN A 1 92 ? -5.960 0.126 -3.722 1.00 98.62 92 GLN A C 1
ATOM 719 O O . GLN A 1 92 ? -5.445 0.245 -4.832 1.00 98.62 92 GLN A O 1
ATOM 724 N N . ALA A 1 93 ? -5.984 1.126 -2.840 1.00 98.50 93 ALA A N 1
ATOM 725 C CA . ALA A 1 93 ? -5.388 2.430 -3.109 1.00 98.50 93 ALA A CA 1
ATOM 726 C C . ALA A 1 93 ? -3.851 2.371 -3.224 1.00 98.50 93 ALA A C 1
ATOM 728 O O . ALA A 1 93 ? -3.272 3.103 -4.023 1.00 98.50 93 ALA A O 1
ATOM 729 N N . LEU A 1 94 ? -3.183 1.477 -2.484 1.00 98.81 94 LEU A N 1
ATOM 730 C CA . LEU A 1 94 ? -1.753 1.196 -2.654 1.00 98.81 94 LEU A CA 1
ATOM 731 C C . LEU A 1 94 ? -1.448 0.600 -4.036 1.00 98.81 94 LEU A C 1
ATOM 733 O O . LEU A 1 94 ? -0.507 1.035 -4.699 1.00 98.81 94 LEU A O 1
ATOM 737 N N . LEU A 1 95 ? -2.254 -0.370 -4.479 1.00 98.69 95 LEU A N 1
ATOM 738 C CA . LEU A 1 95 ? -2.104 -1.049 -5.770 1.00 98.69 95 LEU A CA 1
ATOM 739 C C . LEU A 1 95 ? -2.381 -0.129 -6.967 1.00 98.69 95 LEU A C 1
ATOM 741 O O . LEU A 1 95 ? -1.816 -0.339 -8.037 1.00 98.69 95 LEU A O 1
ATOM 745 N N . GLN A 1 96 ? -3.212 0.903 -6.794 1.00 98.25 96 GLN A N 1
ATOM 746 C CA . GLN A 1 96 ? -3.394 1.959 -7.800 1.00 98.25 96 GLN A CA 1
ATOM 747 C C . GLN A 1 96 ? -2.124 2.799 -8.011 1.00 98.25 96 GLN A C 1
ATOM 749 O O . GLN A 1 96 ? -1.964 3.405 -9.069 1.00 98.25 96 GLN A O 1
ATOM 754 N N . GLY A 1 97 ? -1.213 2.810 -7.035 1.00 98.12 97 GLY A N 1
ATOM 755 C CA . GLY A 1 97 ? 0.017 3.587 -7.082 1.00 98.12 97 GLY A CA 1
ATOM 756 C C . GLY A 1 97 ? -0.177 5.072 -6.737 1.00 98.12 97 GLY A C 1
ATOM 757 O O . GLY A 1 97 ? -1.284 5.517 -6.410 1.00 98.12 97 GLY A O 1
ATOM 758 N N . PRO A 1 98 ? 0.911 5.860 -6.772 1.00 98.19 98 PRO A N 1
ATOM 759 C CA . PRO A 1 98 ? 0.836 7.297 -6.546 1.00 98.19 98 PRO A CA 1
ATOM 760 C C . PRO A 1 98 ? 0.034 8.008 -7.650 1.00 98.19 98 PRO A C 1
ATOM 762 O O . PRO A 1 98 ? 0.069 7.637 -8.822 1.00 98.19 98 PRO A O 1
ATOM 765 N N . ALA A 1 99 ? -0.654 9.091 -7.305 1.00 97.94 99 ALA A N 1
ATOM 766 C CA . ALA A 1 99 ? -1.312 9.958 -8.278 1.00 97.94 99 ALA A CA 1
ATO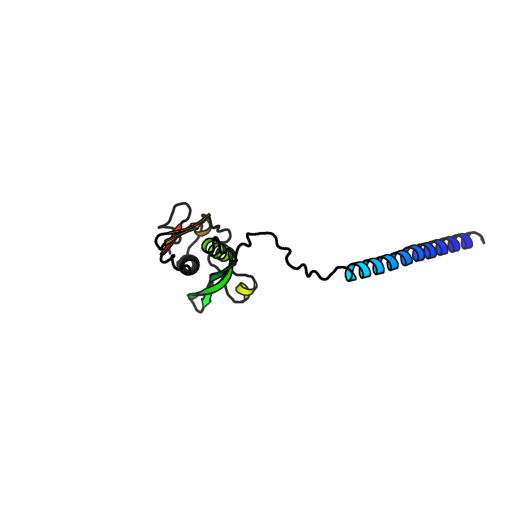M 767 C C . ALA A 1 99 ? -0.277 10.701 -9.159 1.00 97.94 99 ALA A C 1
ATOM 769 O O . ALA A 1 99 ? 0.893 10.814 -8.781 1.00 97.94 99 ALA A O 1
ATOM 770 N N . PRO A 1 100 ? -0.666 11.285 -10.309 1.00 97.75 100 PRO A N 1
ATOM 771 C CA . PRO A 1 100 ? 0.269 12.021 -11.168 1.00 97.75 100 PRO A CA 1
ATOM 772 C C . PRO A 1 100 ? 1.020 13.155 -10.447 1.00 97.75 100 PRO A C 1
ATOM 774 O O . PRO A 1 100 ? 2.234 13.284 -10.585 1.00 97.75 100 PRO A O 1
ATOM 777 N N . ALA A 1 101 ? 0.326 13.933 -9.611 1.00 97.62 101 ALA A N 1
ATOM 778 C CA . ALA A 1 101 ? 0.943 15.001 -8.819 1.00 97.62 101 ALA A CA 1
ATOM 779 C C . ALA A 1 101 ? 1.899 14.469 -7.731 1.00 97.62 101 ALA A C 1
ATOM 781 O O . ALA A 1 101 ? 2.833 15.151 -7.322 1.00 97.62 101 ALA A O 1
ATOM 782 N N . GLU A 1 102 ? 1.681 13.247 -7.247 1.00 98.12 102 GLU A N 1
ATOM 783 C CA . GLU A 1 102 ? 2.544 12.595 -6.258 1.00 98.12 102 GLU A CA 1
ATOM 784 C C . GLU A 1 102 ? 3.812 12.035 -6.908 1.00 98.12 102 GLU A C 1
ATOM 786 O O . GLU A 1 102 ? 4.898 12.192 -6.351 1.00 98.12 102 GLU A O 1
ATOM 791 N N . HIS A 1 103 ? 3.697 11.486 -8.120 1.00 97.25 103 HIS A N 1
ATOM 792 C CA . HIS A 1 103 ? 4.846 11.111 -8.947 1.00 97.25 103 H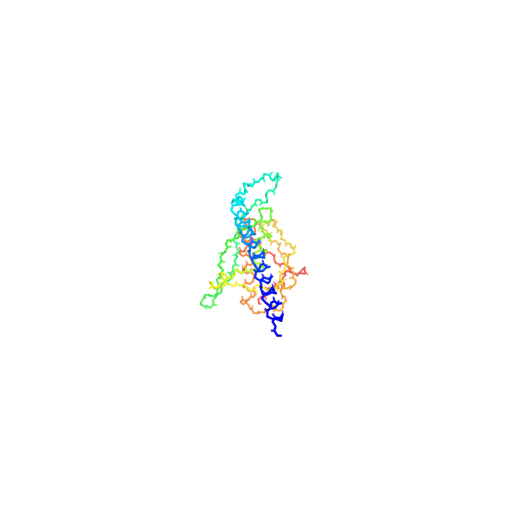IS A CA 1
ATOM 793 C C . HIS A 1 103 ? 5.746 12.312 -9.250 1.00 97.25 103 HIS A C 1
ATOM 795 O O . HIS A 1 103 ? 6.962 12.222 -9.106 1.00 97.25 103 HIS A O 1
ATOM 801 N N . GLN A 1 104 ? 5.161 13.468 -9.582 1.00 96.94 104 GLN A N 1
ATOM 802 C CA . GLN A 1 104 ? 5.913 14.719 -9.773 1.00 96.94 104 GLN A CA 1
ATOM 803 C C . GLN A 1 104 ? 6.660 15.169 -8.505 1.00 96.94 104 GLN A C 1
ATOM 805 O O . GLN A 1 104 ? 7.648 15.890 -8.590 1.00 96.94 104 GLN A O 1
ATOM 810 N N . ARG A 1 105 ? 6.217 14.714 -7.325 1.00 96.31 105 ARG A N 1
ATOM 811 C CA . ARG A 1 105 ? 6.865 14.937 -6.021 1.00 96.31 105 ARG A CA 1
ATOM 812 C C . ARG A 1 105 ? 7.815 13.796 -5.621 1.00 96.31 105 ARG A C 1
ATOM 814 O O . ARG A 1 105 ? 8.175 13.680 -4.446 1.00 96.31 105 ARG A O 1
ATOM 821 N N . GLY A 1 106 ? 8.180 12.933 -6.570 1.00 97.19 106 GLY A N 1
ATOM 822 C CA . GLY A 1 106 ? 9.131 11.837 -6.388 1.00 97.19 106 GLY A CA 1
ATOM 823 C C . GLY A 1 106 ? 8.575 10.606 -5.670 1.00 97.19 106 GLY A C 1
ATOM 824 O O . GLY A 1 106 ? 9.362 9.766 -5.241 1.00 97.19 106 GLY A O 1
ATOM 825 N N . LEU A 1 107 ? 7.251 10.486 -5.497 1.00 98.38 107 LEU A N 1
ATOM 826 C CA . LEU A 1 107 ? 6.659 9.261 -4.955 1.00 98.38 107 LEU A CA 1
ATOM 827 C C . LEU A 1 107 ? 6.561 8.187 -6.038 1.00 98.38 107 LEU A C 1
ATOM 829 O O . LEU A 1 107 ? 6.168 8.450 -7.171 1.00 98.38 107 LEU A O 1
ATOM 833 N N . THR A 1 108 ? 6.903 6.963 -5.665 1.00 97.81 108 THR A N 1
ATOM 834 C CA . THR A 1 108 ? 6.985 5.795 -6.542 1.00 97.81 108 THR A CA 1
ATOM 835 C C . THR A 1 108 ? 6.398 4.572 -5.841 1.00 97.81 108 THR A C 1
ATOM 837 O O . THR A 1 108 ? 6.202 4.553 -4.625 1.00 97.81 108 THR A O 1
ATOM 840 N N . THR A 1 109 ? 6.119 3.520 -6.601 1.00 97.75 109 THR A N 1
ATOM 841 C CA . THR A 1 109 ? 5.780 2.206 -6.053 1.00 97.75 109 THR A CA 1
ATOM 842 C C . THR A 1 109 ? 6.641 1.150 -6.724 1.00 97.75 109 THR A C 1
ATOM 844 O O . THR A 1 109 ? 6.927 1.252 -7.915 1.00 97.75 109 THR A O 1
ATOM 847 N N . GLN A 1 110 ? 7.073 0.149 -5.959 1.00 96.50 110 GLN A N 1
ATOM 848 C CA . GLN A 1 110 ? 7.787 -1.006 -6.508 1.00 96.50 110 GLN A CA 1
ATOM 849 C C . GLN A 1 110 ? 6.846 -2.176 -6.823 1.00 96.50 110 GLN A C 1
ATOM 851 O O . GLN A 1 110 ? 7.267 -3.151 -7.453 1.00 96.50 110 GLN A O 1
ATOM 856 N N . ILE A 1 111 ? 5.574 -2.072 -6.417 1.00 97.81 111 ILE A N 1
ATOM 857 C CA . ILE A 1 111 ? 4.550 -3.088 -6.662 1.00 97.81 111 ILE A CA 1
ATOM 858 C C . ILE A 1 111 ? 4.285 -3.188 -8.173 1.00 97.81 111 ILE A C 1
ATOM 860 O O . ILE A 1 111 ? 4.000 -2.165 -8.802 1.00 97.81 111 ILE A O 1
ATOM 864 N N . PRO A 1 112 ? 4.351 -4.391 -8.773 1.00 97.44 112 PRO A N 1
ATOM 865 C CA . PRO A 1 112 ? 4.074 -4.579 -10.192 1.00 97.44 112 PRO A CA 1
ATOM 866 C C . PRO A 1 112 ? 2.682 -4.108 -10.596 1.00 97.44 112 PRO A C 1
ATOM 868 O O . PRO A 1 112 ? 1.680 -4.426 -9.946 1.00 97.44 112 PRO A O 1
ATOM 871 N N . ALA A 1 113 ? 2.620 -3.415 -11.731 1.00 95.75 113 ALA A N 1
ATOM 872 C CA . ALA A 1 113 ? 1.359 -3.064 -12.360 1.00 95.75 113 ALA A CA 1
ATOM 873 C C . ALA A 1 113 ? 0.538 -4.326 -12.670 1.00 95.75 113 ALA A C 1
ATOM 875 O O . ALA A 1 113 ? 1.074 -5.365 -13.052 1.00 95.75 113 ALA A O 1
ATOM 876 N N . GLY A 1 114 ? -0.781 -4.228 -12.507 1.00 96.38 114 GLY A N 1
ATOM 877 C CA . GLY A 1 114 ? -1.692 -5.355 -12.707 1.00 96.38 114 GLY A CA 1
ATOM 878 C C . GLY A 1 114 ? -1.850 -6.269 -11.492 1.00 96.38 114 GLY A C 1
ATOM 879 O O . GLY A 1 114 ? -2.746 -7.111 -11.517 1.00 96.38 114 GLY A O 1
ATOM 880 N N . THR A 1 115 ? -1.076 -6.068 -10.418 1.00 98.25 115 THR A N 1
ATOM 881 C CA . THR A 1 115 ? -1.312 -6.741 -9.135 1.00 98.25 115 THR A CA 1
ATOM 882 C C . THR A 1 115 ? -2.713 -6.428 -8.616 1.00 98.25 115 THR A C 1
ATOM 884 O O . THR A 1 115 ? -3.107 -5.276 -8.455 1.00 98.25 115 THR A O 1
ATOM 887 N N . ARG A 1 116 ? -3.467 -7.483 -8.324 1.00 98.31 116 ARG A N 1
ATOM 888 C CA . ARG A 1 116 ? -4.801 -7.461 -7.718 1.00 98.31 116 ARG A CA 1
ATOM 889 C C . ARG A 1 116 ? -4.760 -8.008 -6.298 1.00 98.31 116 ARG A C 1
ATOM 891 O O . ARG A 1 116 ? -4.104 -9.020 -6.044 1.00 98.31 116 ARG A O 1
ATOM 898 N N . LEU A 1 117 ? -5.525 -7.373 -5.415 1.00 98.62 117 LEU A N 1
ATOM 899 C CA . LEU A 1 117 ? -5.888 -7.912 -4.108 1.00 98.62 117 LEU A CA 1
ATOM 900 C C . LEU A 1 117 ? -7.029 -8.919 -4.289 1.00 98.62 117 LEU A C 1
ATOM 902 O O . LEU A 1 11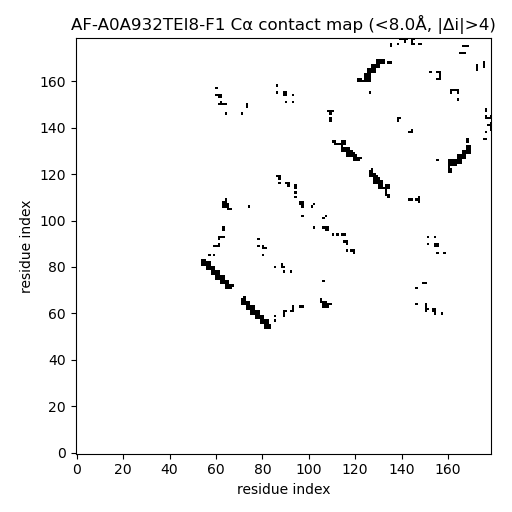7 ? -8.057 -8.573 -4.870 1.00 98.62 117 LEU A O 1
ATOM 906 N N . ARG A 1 118 ? -6.860 -10.146 -3.790 1.00 98.25 118 ARG A N 1
ATOM 907 C CA . ARG A 1 118 ? -7.922 -11.164 -3.769 1.00 98.25 118 ARG A CA 1
ATOM 908 C C . ARG A 1 118 ? -8.736 -11.081 -2.485 1.00 98.25 118 ARG A C 1
ATOM 910 O O . ARG A 1 118 ? -9.960 -11.079 -2.537 1.00 98.25 118 ARG A O 1
ATOM 917 N N . SER A 1 119 ? -8.060 -10.973 -1.346 1.00 98.38 119 SER A N 1
ATOM 918 C CA . SER A 1 119 ? -8.700 -10.827 -0.040 1.00 98.38 119 SER A CA 1
ATOM 919 C C . SER A 1 119 ? -7.731 -10.246 0.979 1.00 98.38 119 SER A C 1
ATOM 921 O O . SER A 1 119 ? -6.522 -10.443 0.877 1.00 98.38 119 SER A O 1
ATOM 923 N N . VAL A 1 120 ? -8.266 -9.590 2.004 1.00 98.44 120 VAL A N 1
ATOM 924 C CA . VAL A 1 120 ? -7.516 -9.260 3.217 1.00 98.44 120 VAL A CA 1
ATOM 925 C C . VAL A 1 120 ? -8.381 -9.540 4.434 1.00 98.44 120 VAL A C 1
ATOM 927 O O . VAL A 1 120 ? -9.570 -9.234 4.446 1.00 98.44 120 VAL A O 1
ATOM 930 N N . THR A 1 121 ? -7.806 -10.164 5.452 1.00 97.88 121 THR A N 1
ATOM 931 C CA . THR A 1 121 ? -8.488 -10.461 6.713 1.00 97.88 121 THR A CA 1
ATOM 932 C C . THR A 1 121 ? -7.545 -10.171 7.865 1.00 97.88 121 THR A C 1
ATOM 934 O O . THR A 1 121 ? -6.371 -10.511 7.795 1.00 97.88 121 THR A O 1
ATOM 937 N N . ILE A 1 122 ? -8.054 -9.543 8.923 1.00 97.62 122 ILE A N 1
ATOM 938 C CA . ILE A 1 122 ? -7.290 -9.272 10.142 1.00 97.62 122 ILE A CA 1
ATOM 939 C C . ILE A 1 122 ? -7.896 -10.114 11.261 1.00 97.62 122 ILE A C 1
ATOM 941 O O . ILE A 1 122 ? -9.054 -9.901 11.626 1.00 97.62 122 ILE A O 1
ATOM 945 N N . ARG A 1 123 ? -7.140 -11.090 11.767 1.00 96.62 123 ARG A N 1
ATOM 946 C CA . ARG A 1 123 ? -7.536 -11.992 12.861 1.00 96.62 123 ARG A CA 1
ATOM 947 C C . ARG A 1 123 ? -6.320 -12.294 13.726 1.00 96.62 123 ARG A C 1
ATOM 949 O O . ARG A 1 123 ? -5.218 -12.401 13.199 1.00 96.62 123 ARG A O 1
ATOM 956 N N . ASP A 1 124 ? -6.527 -12.387 15.037 1.00 95.38 124 ASP A N 1
ATOM 957 C CA . ASP A 1 124 ? -5.493 -12.775 16.007 1.00 95.38 124 ASP A CA 1
ATOM 958 C C . ASP A 1 124 ? -4.183 -11.972 15.862 1.00 95.38 124 ASP A C 1
ATOM 960 O O . ASP A 1 124 ? -3.083 -12.520 15.816 1.00 95.38 124 ASP A O 1
ATOM 964 N N . GLY A 1 125 ? -4.302 -10.648 15.696 1.00 96.62 125 GLY A N 1
ATOM 965 C CA . GLY A 1 125 ? -3.152 -9.750 15.534 1.00 96.62 125 GLY A CA 1
ATOM 966 C C . GLY A 1 125 ? -2.465 -9.813 14.162 1.00 96.62 125 GLY A C 1
ATOM 967 O O . GLY A 1 125 ? -1.476 -9.116 13.944 1.00 96.62 125 GLY A O 1
ATOM 968 N N . THR A 1 126 ? -2.955 -10.627 13.223 1.00 97.94 126 THR A N 1
ATOM 969 C CA . THR A 1 126 ? -2.316 -10.857 11.921 1.00 97.94 126 THR A CA 1
ATOM 970 C C . THR A 1 126 ? -3.213 -10.408 10.770 1.00 97.94 126 THR A C 1
ATOM 972 O O . THR A 1 126 ? -4.348 -10.863 10.627 1.00 97.94 126 THR A O 1
ATOM 975 N N . ALA A 1 127 ? -2.692 -9.529 9.913 1.00 98.38 127 ALA A N 1
ATOM 976 C CA . ALA A 1 127 ? -3.293 -9.182 8.632 1.00 98.38 127 ALA A CA 1
ATOM 977 C C . ALA A 1 127 ? -2.815 -10.155 7.548 1.00 98.38 127 ALA A C 1
ATOM 979 O O . ALA A 1 127 ? -1.660 -10.117 7.127 1.00 98.38 127 ALA A O 1
ATOM 980 N N . HIS A 1 128 ? -3.715 -11.014 7.087 1.00 98.38 128 HIS A N 1
ATOM 981 C CA . HIS A 1 128 ? -3.477 -11.957 6.006 1.00 98.38 128 HIS A CA 1
ATOM 982 C C . HIS A 1 128 ? -3.973 -11.356 4.690 1.00 98.38 128 HIS A C 1
ATOM 984 O O . HIS A 1 128 ? -5.183 -11.188 4.508 1.00 98.38 128 HIS A O 1
ATOM 990 N N . ALA A 1 129 ? -3.054 -10.985 3.801 1.00 98.62 129 ALA A N 1
ATOM 991 C CA . ALA A 1 129 ? -3.353 -10.357 2.519 1.00 98.62 129 ALA A CA 1
ATOM 992 C C . ALA A 1 129 ? -2.976 -11.295 1.367 1.00 98.62 129 ALA A C 1
ATOM 994 O O . ALA A 1 129 ? -1.807 -11.623 1.174 1.00 98.62 129 ALA A O 1
ATOM 995 N N . VAL A 1 130 ? -3.981 -11.699 0.594 1.00 98.69 130 VAL A N 1
ATOM 996 C CA . VAL A 1 130 ? -3.833 -12.611 -0.542 1.00 98.69 130 VAL A CA 1
ATOM 997 C C . VAL A 1 130 ? -3.848 -11.799 -1.826 1.00 98.69 130 VAL A C 1
ATOM 999 O O . VAL A 1 130 ? -4.819 -11.091 -2.118 1.00 98.69 130 VAL A O 1
ATOM 1002 N N . PHE A 1 131 ? -2.787 -11.917 -2.612 1.00 98.69 131 PHE A N 1
ATOM 1003 C CA . PHE A 1 131 ? -2.615 -11.221 -3.876 1.00 98.69 131 PHE A CA 1
ATOM 1004 C C . PHE A 1 131 ? -2.649 -12.189 -5.063 1.00 98.69 131 PHE A C 1
ATOM 1006 O O . PHE A 1 131 ? -2.706 -13.413 -4.951 1.00 98.69 131 PHE A O 1
ATOM 1013 N N . SER A 1 132 ? -2.695 -11.596 -6.244 1.00 98.19 132 SER A N 1
ATOM 1014 C CA . SER A 1 132 ? -2.547 -12.285 -7.527 1.00 98.19 132 SER A CA 1
ATOM 1015 C C . SER A 1 132 ? -1.063 -12.523 -7.871 1.00 98.19 132 SER A C 1
ATOM 1017 O O . SER A 1 132 ? -0.203 -11.824 -7.325 1.00 98.19 132 SER A O 1
ATOM 1019 N N . PRO A 1 133 ? -0.750 -13.483 -8.767 1.00 97.00 133 PRO A N 1
ATOM 1020 C CA . PRO A 1 133 ? 0.629 -13.864 -9.085 1.00 97.00 133 PRO A CA 1
ATOM 1021 C C . PRO A 1 133 ? 1.505 -12.726 -9.612 1.00 97.00 133 PRO A C 1
ATOM 1023 O O . PRO A 1 133 ? 2.728 -12.785 -9.512 1.00 97.00 133 PRO A O 1
ATOM 1026 N N . GLU A 1 134 ? 0.897 -11.676 -10.161 1.00 97.25 134 GLU A N 1
ATOM 1027 C CA . GLU A 1 134 ? 1.587 -10.487 -10.658 1.00 97.25 134 GLU A CA 1
ATOM 1028 C C . GLU A 1 134 ? 2.469 -9.815 -9.598 1.00 97.25 134 GLU A C 1
ATOM 1030 O O . GLU A 1 134 ? 3.470 -9.216 -9.978 1.00 97.25 134 GLU A O 1
ATOM 1035 N N . LEU A 1 135 ? 2.150 -9.945 -8.301 1.00 97.25 135 LEU A N 1
ATOM 1036 C CA . LEU A 1 135 ? 2.939 -9.343 -7.220 1.00 97.25 135 LEU A CA 1
ATOM 1037 C C . LEU A 1 135 ? 4.384 -9.865 -7.180 1.00 97.25 135 LEU A C 1
ATOM 1039 O O . LEU A 1 135 ? 5.294 -9.105 -6.858 1.00 97.25 135 LEU A O 1
ATOM 1043 N N . ASP A 1 136 ? 4.574 -11.147 -7.492 1.00 94.25 136 ASP A N 1
ATOM 1044 C CA . ASP A 1 136 ? 5.830 -11.885 -7.296 1.00 94.25 136 ASP A CA 1
ATOM 1045 C C . ASP A 1 136 ? 6.482 -12.299 -8.632 1.00 94.25 136 ASP A C 1
ATOM 1047 O O . ASP A 1 136 ? 7.652 -12.676 -8.701 1.00 94.25 136 ASP A O 1
ATOM 1051 N N . ARG A 1 137 ? 5.751 -12.184 -9.749 1.00 91.88 137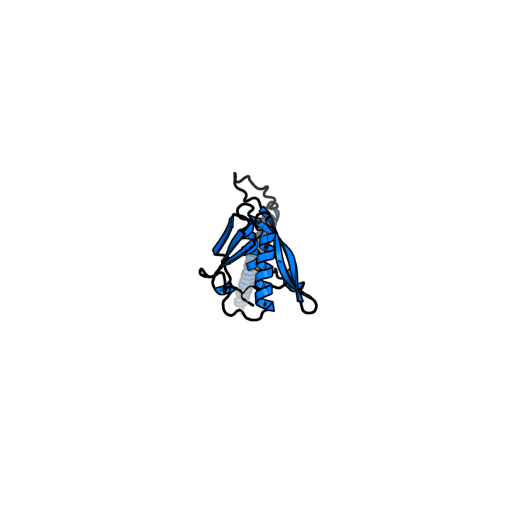 ARG A N 1
ATOM 1052 C CA . ARG A 1 137 ? 6.227 -12.601 -11.072 1.00 91.88 137 ARG A CA 1
ATOM 1053 C C . ARG A 1 137 ? 7.358 -11.700 -11.580 1.00 91.88 137 ARG A C 1
ATOM 1055 O O . ARG A 1 137 ? 7.153 -10.522 -11.866 1.00 91.88 137 ARG A O 1
ATOM 1062 N N . GLY A 1 138 ? 8.539 -12.287 -11.787 1.00 82.31 138 GLY A N 1
ATOM 1063 C CA . GLY A 1 138 ? 9.692 -11.582 -12.361 1.00 82.31 138 GLY A CA 1
ATOM 1064 C C . GLY A 1 138 ? 10.235 -10.477 -11.450 1.00 82.31 138 GLY A C 1
ATOM 1065 O O . GLY A 1 138 ? 10.817 -9.499 -11.928 1.00 82.31 138 GLY A O 1
ATOM 1066 N N . ILE A 1 139 ? 10.005 -10.596 -10.141 1.00 86.50 139 ILE A N 1
ATOM 1067 C CA . ILE A 1 139 ? 10.637 -9.741 -9.146 1.00 86.50 139 ILE A CA 1
ATOM 1068 C C . ILE A 1 139 ? 12.043 -10.266 -8.867 1.00 86.50 139 ILE A C 1
ATOM 1070 O O . ILE A 1 139 ? 12.251 -11.456 -8.666 1.00 86.50 139 ILE A O 1
ATOM 1074 N N . GLY A 1 140 ? 13.009 -9.356 -8.837 1.00 83.44 140 GLY A N 1
ATOM 1075 C CA . GLY A 1 140 ? 14.372 -9.626 -8.412 1.00 83.44 140 GLY A CA 1
ATOM 1076 C C . GLY A 1 140 ? 14.995 -8.359 -7.838 1.00 83.44 140 GLY A C 1
ATOM 1077 O O . GLY A 1 140 ? 14.484 -7.254 -8.053 1.00 83.44 140 GLY A O 1
ATOM 1078 N N . GLY A 1 141 ? 16.096 -8.531 -7.112 1.00 90.00 141 GLY A N 1
ATOM 1079 C CA . GLY A 1 141 ? 16.803 -7.454 -6.427 1.00 90.00 141 GLY A CA 1
ATOM 1080 C C . GLY A 1 141 ? 16.260 -7.206 -5.021 1.00 90.00 141 GLY A C 1
ATOM 1081 O O . GLY A 1 141 ? 15.102 -6.820 -4.840 1.00 90.00 141 GLY A O 1
ATOM 1082 N N . SER A 1 142 ? 17.137 -7.360 -4.029 1.00 90.88 142 SER A N 1
ATOM 1083 C CA . SER A 1 142 ? 16.805 -7.256 -2.606 1.00 90.88 142 SER A CA 1
ATOM 1084 C C . SER A 1 142 ? 16.130 -5.931 -2.242 1.00 90.88 142 SER A C 1
ATOM 1086 O O . SER A 1 142 ? 15.151 -5.928 -1.497 1.00 90.88 142 SER A O 1
ATOM 1088 N N . LEU A 1 143 ? 16.571 -4.806 -2.822 1.00 92.06 143 LEU A N 1
ATOM 1089 C CA . LEU A 1 143 ? 15.960 -3.492 -2.591 1.00 92.06 143 LEU A CA 1
ATOM 1090 C C . LEU A 1 143 ? 14.503 -3.442 -3.067 1.00 92.06 143 LEU A C 1
ATOM 1092 O O . LEU A 1 143 ? 13.636 -2.936 -2.354 1.00 92.06 143 LEU A O 1
ATOM 1096 N N . ARG A 1 144 ? 14.218 -3.977 -4.260 1.00 94.00 144 ARG A N 1
ATOM 1097 C CA . ARG A 1 144 ? 12.872 -3.970 -4.844 1.00 94.00 144 ARG A CA 1
ATOM 1098 C C . ARG A 1 144 ? 11.930 -4.842 -4.027 1.00 94.00 144 ARG A C 1
ATOM 1100 O O . ARG A 1 144 ? 10.877 -4.364 -3.612 1.00 94.00 144 ARG A O 1
ATOM 1107 N N . VAL A 1 145 ? 12.345 -6.076 -3.745 1.00 95.75 145 VAL A N 1
ATOM 1108 C CA . VAL A 1 145 ? 11.596 -7.026 -2.912 1.00 95.75 145 VAL A CA 1
ATOM 1109 C C . VAL A 1 145 ? 11.291 -6.426 -1.540 1.00 95.75 145 VAL A C 1
ATOM 1111 O O . VAL A 1 145 ? 10.133 -6.366 -1.118 1.00 95.75 145 VAL A O 1
ATOM 1114 N N . THR A 1 146 ? 12.323 -5.909 -0.870 1.00 95.50 146 THR A N 1
ATOM 1115 C CA . THR A 1 146 ? 12.195 -5.306 0.460 1.00 95.50 146 THR A CA 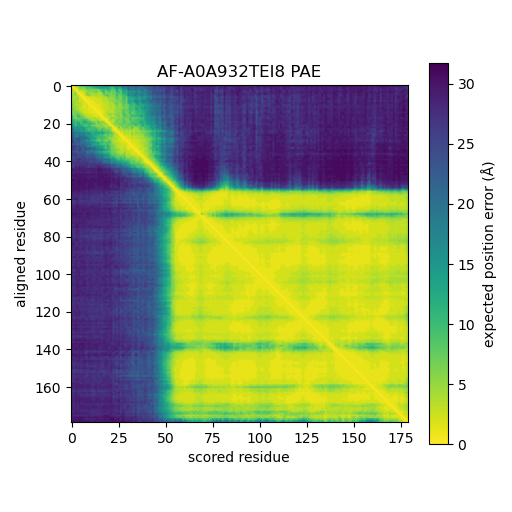1
ATOM 1116 C C . THR A 1 146 ? 11.264 -4.099 0.430 1.00 95.50 146 THR A C 1
ATOM 1118 O O . THR A 1 146 ? 10.443 -3.935 1.328 1.00 95.50 146 THR A O 1
ATOM 1121 N N . THR A 1 147 ? 11.329 -3.270 -0.615 1.00 96.81 147 THR A N 1
ATOM 1122 C CA . THR A 1 147 ? 10.452 -2.101 -0.753 1.00 96.81 147 THR A CA 1
ATOM 1123 C C . THR A 1 147 ? 8.990 -2.506 -0.932 1.00 96.81 147 THR A C 1
ATOM 1125 O O . THR A 1 147 ? 8.139 -1.967 -0.229 1.00 96.81 147 THR A O 1
ATOM 1128 N N . ILE A 1 148 ? 8.687 -3.476 -1.806 1.00 97.88 148 ILE A N 1
ATOM 1129 C CA . ILE A 1 148 ? 7.317 -3.986 -2.007 1.00 97.88 148 ILE A CA 1
ATOM 1130 C C . ILE A 1 148 ? 6.730 -4.451 -0.673 1.00 97.88 148 ILE A C 1
ATOM 1132 O O . ILE A 1 148 ? 5.648 -4.010 -0.276 1.00 97.88 148 ILE A O 1
ATOM 1136 N N . ARG A 1 149 ? 7.476 -5.301 0.044 1.00 97.56 149 ARG A N 1
ATOM 1137 C CA . ARG A 1 149 ? 7.067 -5.819 1.351 1.00 97.56 149 ARG A CA 1
ATOM 1138 C C . ARG A 1 149 ? 6.830 -4.679 2.341 1.00 97.56 149 ARG A C 1
ATOM 1140 O O . ARG A 1 149 ? 5.752 -4.590 2.919 1.00 97.56 149 ARG A O 1
ATOM 1147 N N . ARG A 1 150 ? 7.781 -3.748 2.467 1.00 97.94 150 ARG A N 1
ATOM 1148 C CA . ARG A 1 150 ? 7.685 -2.573 3.349 1.00 97.94 150 ARG A CA 1
ATOM 1149 C C . ARG A 1 150 ? 6.455 -1.705 3.058 1.00 97.94 150 ARG A C 1
ATOM 1151 O O . ARG A 1 150 ? 5.782 -1.298 4.001 1.00 97.94 150 ARG A O 1
ATOM 1158 N N . GLN A 1 151 ? 6.129 -1.447 1.789 1.00 98.69 151 GLN A N 1
ATOM 1159 C CA . GLN A 1 151 ? 4.943 -0.670 1.403 1.00 98.69 151 GLN A CA 1
ATOM 1160 C C . GLN A 1 151 ? 3.635 -1.343 1.857 1.00 98.69 151 GLN A C 1
ATOM 1162 O O . GLN A 1 151 ? 2.767 -0.681 2.434 1.00 98.69 151 GLN A O 1
ATOM 1167 N N . ILE A 1 152 ? 3.501 -2.654 1.625 1.00 98.69 152 ILE A N 1
ATOM 1168 C CA . ILE A 1 152 ? 2.322 -3.438 2.029 1.00 98.69 152 ILE A CA 1
ATOM 1169 C C . ILE A 1 152 ? 2.227 -3.496 3.555 1.00 98.69 152 ILE A C 1
ATOM 1171 O O . ILE A 1 152 ? 1.175 -3.198 4.124 1.00 98.69 152 ILE A O 1
ATOM 1175 N N . GLU A 1 153 ? 3.333 -3.824 4.224 1.00 98.44 153 GLU A N 1
ATOM 1176 C CA . GLU A 1 153 ? 3.373 -3.963 5.675 1.00 98.44 153 GLU A CA 1
ATOM 1177 C C . GLU A 1 153 ? 3.046 -2.656 6.392 1.00 98.44 153 GLU A C 1
ATOM 1179 O O . GLU A 1 153 ? 2.187 -2.653 7.269 1.00 98.44 153 GLU A O 1
ATOM 1184 N N . ALA A 1 154 ? 3.669 -1.538 6.009 1.00 98.56 154 ALA A N 1
ATOM 1185 C CA . ALA A 1 154 ? 3.388 -0.239 6.619 1.00 98.56 154 ALA A CA 1
ATOM 1186 C C . ALA A 1 154 ? 1.923 0.180 6.419 1.00 98.56 154 ALA A C 1
ATOM 1188 O O . ALA A 1 154 ? 1.290 0.702 7.336 1.00 98.56 154 ALA A O 1
ATOM 1189 N N . THR A 1 155 ? 1.356 -0.118 5.246 1.00 98.69 155 THR A N 1
ATOM 1190 C CA . THR A 1 155 ? -0.054 0.163 4.951 1.00 98.69 155 THR A CA 1
ATOM 1191 C C . THR A 1 155 ? -0.999 -0.689 5.804 1.00 98.69 155 THR A C 1
ATOM 1193 O O . THR A 1 155 ? -2.046 -0.198 6.208 1.00 98.69 155 THR A O 1
ATOM 1196 N N . LEU A 1 156 ? -0.666 -1.938 6.136 1.00 98.62 156 LEU A N 1
ATOM 1197 C CA . LEU A 1 156 ? -1.527 -2.783 6.976 1.00 98.62 156 LEU A CA 1
ATOM 1198 C C . LEU A 1 156 ? -1.319 -2.562 8.477 1.00 98.62 156 LEU A C 1
ATOM 1200 O O . LEU A 1 156 ? -2.294 -2.531 9.224 1.00 98.62 156 LEU A O 1
ATOM 1204 N N . ARG A 1 157 ? -0.082 -2.328 8.923 1.00 98.19 157 ARG A N 1
ATOM 1205 C CA . ARG A 1 157 ? 0.256 -2.107 10.341 1.00 98.19 157 ARG A CA 1
ATOM 1206 C C . ARG A 1 157 ? -0.337 -0.820 10.926 1.00 98.19 157 ARG A C 1
ATOM 1208 O O . ARG A 1 157 ? -0.311 -0.639 12.137 1.00 98.19 157 ARG A O 1
ATOM 1215 N N . GLN A 1 158 ? -0.908 0.063 10.101 1.00 97.50 158 GLN A N 1
ATOM 1216 C CA . GLN A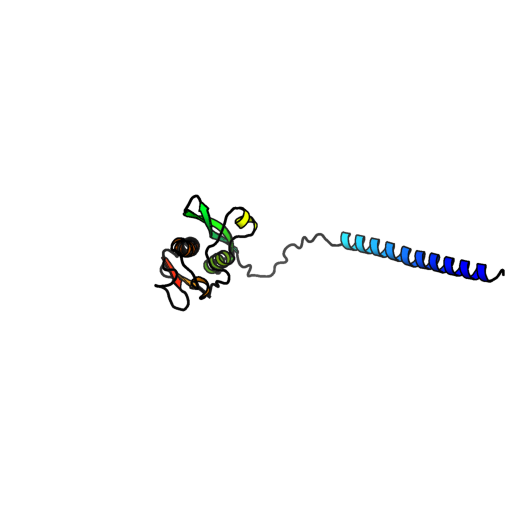 1 158 ? -1.689 1.207 10.592 1.00 97.50 158 GLN A CA 1
ATOM 1217 C C . GLN A 1 158 ? -2.956 0.778 11.355 1.00 97.50 158 GLN A C 1
ATOM 1219 O O . GLN A 1 158 ? -3.512 1.561 12.126 1.00 97.50 158 GLN A O 1
ATOM 1224 N N . PHE A 1 159 ? -3.474 -0.427 11.087 1.00 97.06 159 PHE A N 1
ATOM 1225 C CA . PHE A 1 159 ? -4.661 -0.935 11.758 1.00 97.06 159 PHE A CA 1
ATOM 1226 C C . PHE A 1 159 ? -4.253 -1.541 13.105 1.00 97.06 159 PHE A C 1
ATOM 1228 O O . PHE A 1 159 ? -3.376 -2.401 13.133 1.00 97.06 159 PHE A O 1
ATOM 1235 N N . PRO A 1 160 ? -4.903 -1.157 14.219 1.00 90.19 160 PRO A N 1
ATOM 1236 C CA . PRO A 1 160 ? -4.441 -1.511 15.564 1.00 90.19 160 PRO A CA 1
ATOM 1237 C C . PRO A 1 160 ? -4.386 -3.023 15.832 1.00 90.19 160 PRO A C 1
ATOM 1239 O O . PRO A 1 160 ? -3.618 -3.456 16.676 1.00 90.19 160 PRO A O 1
ATOM 1242 N N . ASN A 1 161 ? -5.153 -3.828 15.089 1.00 92.75 161 ASN A N 1
ATOM 1243 C CA . ASN A 1 161 ? -5.195 -5.287 15.237 1.00 92.75 161 ASN A CA 1
ATOM 1244 C C . ASN A 1 161 ? -4.299 -6.029 14.218 1.00 92.75 161 ASN A C 1
ATOM 1246 O O . ASN A 1 161 ? -4.455 -7.235 14.044 1.00 92.75 161 ASN A O 1
ATOM 1250 N N . ALA A 1 162 ? -3.417 -5.325 13.499 1.00 96.31 162 ALA A N 1
ATOM 1251 C CA . ALA A 1 162 ? -2.533 -5.868 12.463 1.00 96.31 162 ALA A CA 1
ATOM 1252 C C . ALA A 1 162 ? -1.051 -5.735 12.864 1.00 96.31 162 ALA A C 1
ATOM 1254 O O . ALA A 1 162 ? -0.269 -5.029 12.229 1.00 96.31 162 ALA A O 1
ATOM 1255 N N . GLU A 1 163 ? -0.661 -6.419 13.936 1.00 95.75 163 GLU A N 1
ATOM 1256 C CA . GLU A 1 163 ? 0.715 -6.451 14.449 1.00 95.75 163 GLU A CA 1
ATOM 1257 C C . GLU A 1 163 ? 1.668 -7.190 13.503 1.00 95.75 163 GLU A C 1
ATOM 1259 O O . GLU A 1 163 ? 2.826 -6.800 13.321 1.00 95.75 163 GLU A O 1
ATOM 1264 N N . ARG A 1 164 ? 1.168 -8.268 12.891 1.00 97.06 164 ARG A N 1
ATOM 1265 C CA . ARG A 1 164 ? 1.867 -9.076 11.892 1.00 97.06 164 ARG A CA 1
ATOM 1266 C C . ARG A 1 164 ? 1.171 -8.967 10.547 1.00 97.06 164 ARG A C 1
ATOM 1268 O O . ARG A 1 164 ? -0.037 -8.757 10.468 1.00 97.06 164 ARG A O 1
ATOM 1275 N N . VAL A 1 165 ? 1.942 -9.149 9.484 1.00 98.06 165 VAL A N 1
ATOM 1276 C CA . VAL A 1 165 ? 1.439 -9.149 8.112 1.00 98.06 165 VAL A CA 1
ATOM 1277 C C . VAL A 1 165 ? 1.942 -10.402 7.422 1.00 98.06 165 VAL A C 1
ATOM 1279 O O . VAL A 1 165 ? 3.138 -10.683 7.435 1.00 98.06 165 VAL A O 1
ATOM 1282 N N . VAL A 1 166 ? 1.017 -11.139 6.825 1.00 97.94 166 VAL A N 1
ATOM 1283 C CA . VAL A 1 166 ? 1.300 -12.295 5.981 1.00 97.94 166 VAL A CA 1
ATOM 1284 C C . VAL A 1 166 ? 0.863 -11.941 4.569 1.00 97.94 166 VAL A C 1
ATOM 1286 O O . VAL A 1 166 ? -0.271 -11.507 4.353 1.00 97.94 166 VAL A O 1
ATOM 1289 N N . ILE A 1 167 ? 1.788 -12.088 3.627 1.00 98.38 167 ILE A N 1
ATOM 1290 C CA . ILE A 1 167 ? 1.572 -11.828 2.206 1.00 98.38 167 ILE A CA 1
ATOM 1291 C C . ILE A 1 167 ? 1.526 -13.186 1.519 1.00 98.38 167 ILE A C 1
ATOM 1293 O O . ILE A 1 167 ? 2.507 -13.922 1.561 1.00 98.38 167 ILE A O 1
ATOM 1297 N N . GLU A 1 168 ? 0.394 -13.503 0.901 1.00 98.25 168 GLU A N 1
ATOM 1298 C CA . GLU A 1 168 ? 0.194 -14.756 0.177 1.00 98.25 168 GLU A CA 1
ATOM 1299 C C . GLU A 1 168 ? 0.040 -14.495 -1.324 1.00 98.25 168 GLU A C 1
ATOM 1301 O O . GLU A 1 168 ? -0.659 -13.563 -1.738 1.00 98.25 168 GLU A O 1
ATOM 1306 N N . VAL A 1 169 ? 0.655 -15.346 -2.144 1.00 97.81 169 VAL A N 1
ATOM 1307 C CA . VAL A 1 169 ? 0.476 -15.376 -3.599 1.00 97.81 169 VAL A CA 1
ATOM 1308 C C . VAL A 1 169 ? 0.304 -16.825 -4.051 1.00 97.81 169 VAL A C 1
ATOM 1310 O O . VAL A 1 169 ? 1.213 -17.634 -3.897 1.00 97.81 169 VAL A O 1
ATOM 1313 N N . ASP A 1 170 ? -0.850 -17.149 -4.639 1.00 92.44 170 ASP A N 1
ATOM 1314 C CA . ASP A 1 170 ? -1.196 -18.501 -5.114 1.00 92.44 170 ASP A CA 1
ATOM 1315 C C . ASP A 1 170 ? -0.975 -19.606 -4.055 1.00 92.44 170 ASP A C 1
ATOM 1317 O O . ASP A 1 170 ? -0.387 -20.649 -4.340 1.00 92.44 170 ASP A O 1
ATOM 1321 N N . GLY A 1 171 ? -1.415 -19.380 -2.810 1.00 93.00 171 GLY A N 1
ATOM 1322 C CA . GLY A 1 171 ? -1.250 -20.339 -1.709 1.00 93.00 171 GLY A CA 1
ATOM 1323 C C . GLY A 1 171 ? 0.161 -20.405 -1.117 1.00 93.00 171 GLY A C 1
ATOM 1324 O O . GLY A 1 171 ? 0.387 -21.155 -0.169 1.00 93.00 171 GLY A O 1
ATOM 1325 N N . ARG A 1 172 ? 1.113 -19.636 -1.656 1.00 95.25 172 ARG A N 1
ATOM 1326 C CA . ARG A 1 172 ? 2.491 -19.555 -1.167 1.00 95.25 172 ARG A CA 1
ATOM 1327 C C . ARG A 1 172 ? 2.666 -18.375 -0.219 1.00 95.25 172 ARG A C 1
ATOM 1329 O O . ARG A 1 172 ? 2.094 -17.314 -0.457 1.00 95.25 172 ARG A O 1
ATOM 1336 N N . ILE A 1 173 ? 3.482 -18.552 0.820 1.00 94.00 173 ILE A N 1
ATOM 1337 C CA . ILE A 1 173 ? 3.758 -17.530 1.846 1.00 94.00 173 ILE A CA 1
ATOM 1338 C C . ILE A 1 173 ? 5.265 -17.366 2.059 1.00 94.00 173 ILE A C 1
ATOM 1340 O O . ILE A 1 173 ? 5.778 -16.252 2.004 1.00 94.00 173 ILE A O 1
ATOM 1344 N N . GLU A 1 174 ? 5.971 -18.473 2.297 1.00 89.75 174 GLU A N 1
ATOM 1345 C CA . GLU A 1 174 ? 7.378 -18.455 2.719 1.00 89.75 174 GLU A CA 1
ATOM 1346 C C . GLU A 1 174 ? 8.315 -17.901 1.641 1.00 89.75 174 GLU A C 1
ATOM 1348 O O . GLU A 1 174 ? 9.202 -17.110 1.944 1.00 89.75 174 GLU A O 1
ATOM 1353 N N . ASP A 1 175 ? 8.109 -18.290 0.382 1.00 88.75 175 ASP A N 1
ATOM 1354 C CA . ASP A 1 175 ? 8.943 -17.943 -0.775 1.00 88.75 175 ASP A CA 1
ATOM 1355 C C . ASP A 1 175 ? 8.463 -16.701 -1.543 1.00 88.75 175 ASP A C 1
ATOM 1357 O O . ASP A 1 175 ? 9.115 -16.262 -2.488 1.00 88.75 175 ASP A O 1
ATOM 1361 N N . VAL A 1 176 ? 7.348 -16.099 -1.125 1.00 90.62 176 VAL A N 1
ATOM 1362 C CA . VAL A 1 176 ? 6.816 -14.877 -1.735 1.00 90.62 176 VAL A CA 1
ATOM 1363 C C . VAL A 1 176 ? 7.658 -13.688 -1.304 1.00 90.62 176 VAL A C 1
ATOM 1365 O O . VAL A 1 176 ? 7.829 -13.460 -0.106 1.00 90.62 176 VAL A O 1
ATOM 1368 N N . LEU A 1 177 ? 8.126 -12.877 -2.260 1.00 87.25 177 LEU A N 1
ATOM 1369 C CA . LEU A 1 177 ? 8.930 -11.683 -1.985 1.00 87.25 177 LEU A CA 1
ATOM 1370 C C . LEU A 1 177 ? 10.129 -11.985 -1.060 1.00 87.25 177 LEU A C 1
ATOM 1372 O O . LEU A 1 177 ? 10.322 -11.293 -0.049 1.00 87.25 177 LEU A O 1
ATOM 1376 N N . GLN A 1 178 ? 10.904 -13.027 -1.373 1.00 80.75 178 GLN A N 1
ATOM 1377 C CA . GLN A 1 178 ? 12.198 -13.292 -0.735 1.00 80.75 178 GLN A CA 1
ATOM 1378 C C . GLN A 1 178 ? 13.315 -12.457 -1.395 1.00 80.75 178 GLN A C 1
ATOM 1380 O O . GLN A 1 178 ? 13.376 -12.414 -2.627 1.00 80.75 178 GLN A O 1
ATOM 1385 N N . PRO A 1 179 ? 14.130 -11.723 -0.612 1.00 62.72 179 PRO A N 1
ATOM 1386 C CA . PRO A 1 179 ? 15.207 -10.883 -1.136 1.00 62.72 179 PRO A CA 1
ATOM 1387 C C . PRO A 1 179 ? 16.420 -11.670 -1.638 1.00 62.72 179 PRO A C 1
ATOM 1389 O O . PRO A 1 179 ? 16.669 -12.785 -1.129 1.00 62.72 179 PRO A O 1
#

Solvent-accessible surface area (backbone atoms only — not comparable to full-atom values): 10321 Å² total; per-residue (Å²): 135,76,65,66,64,55,54,55,52,51,53,51,51,50,52,53,50,49,48,50,55,54,50,62,52,47,54,55,50,51,55,49,50,52,52,52,60,70,63,48,70,76,92,70,73,73,84,72,86,78,82,85,71,80,71,53,65,39,82,42,54,27,38,32,35,28,83,50,98,91,44,76,44,76,45,75,42,84,42,82,26,44,58,89,48,46,70,54,38,35,51,51,53,47,61,70,43,62,53,74,74,39,39,76,70,52,37,39,66,70,63,42,83,85,37,43,81,76,49,65,50,69,54,95,39,28,29,43,35,33,37,37,61,44,63,55,61,90,69,70,57,47,70,48,30,49,46,34,51,50,29,54,43,58,37,47,48,72,41,92,56,19,81,40,72,45,59,32,40,85,92,37,49,85,77,51,67,63,98

Foldseek 3Di:
DPVVVVVVVVVVVVVVVVVVVVVVVVVVVVVVVVVVVVPPDPPPPPPDDPDDDDQDKDKAWFWFWADDPHATDTDTDIDIDRPVCVLQRNVVVNLVADDPVVVVVRTGHLFAHPKDWPDWDQDQLAIETEIEPSRQPPDDDLRSLVRNVVRSLVRQVRDVSHNYYFYHYPNDTPPGSDD

Nearest PDB structures (foldseek):
  6gzb-assembly2_B  TM=7.999E-01  e=2.450E-07  Bacillus subtilis subsp. subtilis str. 168
  6gzb-assembly4_D  TM=8.058E-01  e=4.922E-07  Bacillus subtilis subsp. subtilis str. 168
  5j7r-assembly3_B  TM=6.356E-01  e=2.158E-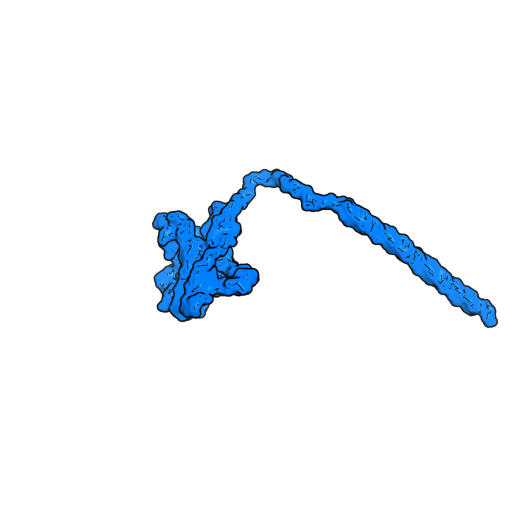07  Clostridium perfringens
  6gz8-assembly1_A  TM=7.132E-01  e=3.302E-06  Bacillus subtilis subsp. subtilis str. 168
  6h5u-assembly2_B  TM=4.134E-01  e=3.011E-01  Magnetospirillum gryphiswaldense

Secondary structure (DSSP, 8-state):
--SHHHHHHHHHHHHHHHHHHHHHHHHHHHHHHHHHHHTS--S--------S----EEEEEEEEEEEETTEEEEEEEEEEEESSSHHHHHHHHHHT---HHHHTTT-B--SPTT--EEEEEEETTEEEEEE-GGGTTT---HHHHHHHHHHHHHHHHTSTT-SEEEEEETTB-TTTT--

pLDDT: mean 85.79, std 15.95, range [48.78, 98.81]

Mean predicted aligned error: 13.81 Å

Sequence (179 aa):
MRTWLSILTLVVLILLAFGALTYSNLERRVSQLERQAAQRPPVNTPPSPERGTEARERSVAVYFGRLEENEVQLVPVTRQVSAREPAAGALQALLQGPAPAEHQRGLTTQIPAGTRLRSVTIRDGTAHAVFSPELDRGIGGSLRVTTIRRQIEATLRQFPNAERVVIEVDGRIEDVLQP